Protein AF-A0A1Y4R564-F1 (afdb_monomer_lite)

Radius of gyration: 22.97 Å; chains: 1; bounding box: 74×63×59 Å

Sequence (322 aa):
MDTEDRRGRFEKLYRENRGRMLSAAASKGENELLEVEMNHTHALPPAPPAVEWPPAAVCAPAGSRRVRWLFSITPVLIFVLTFTVAATMYRQLYPAHYGVSLPGAVSASSQPVTAWAEAFCARDGQALLDLYDPEARDDFYRLEYVWSLPGETPVIGLPDGPWPEGGRCSAVTEGDRTVITYWAEKDEPHLWAWTQVVRWREENGTYYGRQESFSRNECVISAAQYEEIYGKTVSGTPMDYRTNQEGLWRELEILAGENEIFQRILTDPALSLEYLLNLFGGEGTVIEDPDGRVTVCYRFSDGSQISQAMFRTANGIWLPGG

Structure (mmCIF, N/CA/C/O backbone):
data_AF-A0A1Y4R564-F1
#
_entry.id   AF-A0A1Y4R564-F1
#
loop_
_atom_site.group_PDB
_atom_site.id
_atom_site.type_symbol
_atom_site.label_atom_id
_atom_site.label_alt_id
_atom_site.label_comp_id
_atom_site.label_asym_id
_atom_site.label_entity_id
_atom_site.label_seq_id
_atom_site.pdbx_PDB_ins_code
_atom_site.Cartn_x
_a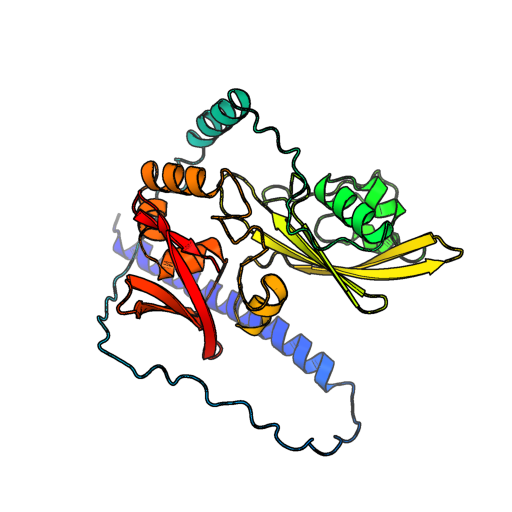tom_site.Cartn_y
_atom_site.Cartn_z
_atom_site.occupancy
_atom_site.B_iso_or_equiv
_atom_site.auth_seq_id
_atom_site.auth_comp_id
_atom_site.auth_asym_id
_atom_site.auth_atom_id
_atom_site.pdbx_PDB_model_num
ATOM 1 N N . MET A 1 1 ? 46.114 4.368 7.439 1.00 40.06 1 MET A N 1
ATOM 2 C CA . MET A 1 1 ? 45.588 3.351 8.371 1.00 40.06 1 MET A CA 1
ATOM 3 C C . MET A 1 1 ? 44.719 2.429 7.544 1.00 40.06 1 MET A C 1
ATOM 5 O O . MET A 1 1 ? 43.815 2.922 6.880 1.00 40.06 1 MET A O 1
ATOM 9 N N . ASP A 1 2 ? 45.137 1.173 7.463 1.00 34.09 2 ASP A N 1
ATOM 10 C CA . ASP A 1 2 ? 44.882 0.271 6.341 1.00 34.09 2 ASP A CA 1
ATOM 11 C C . ASP A 1 2 ? 43.401 -0.117 6.188 1.00 34.09 2 ASP A C 1
ATOM 13 O O . ASP A 1 2 ? 42.704 -0.423 7.157 1.00 34.09 2 ASP A O 1
ATOM 17 N N . THR A 1 3 ? 42.923 -0.058 4.949 1.00 33.84 3 THR A N 1
ATOM 18 C CA . THR A 1 3 ? 41.558 -0.354 4.496 1.00 33.84 3 THR A CA 1
ATOM 19 C C . THR A 1 3 ? 41.141 -1.806 4.738 1.00 33.84 3 THR A C 1
ATOM 21 O O . THR A 1 3 ? 39.946 -2.099 4.796 1.00 33.84 3 THR A O 1
ATOM 24 N N . GLU A 1 4 ? 42.101 -2.707 4.943 1.00 33.59 4 GLU A N 1
ATOM 25 C CA . GLU A 1 4 ? 41.850 -4.134 5.153 1.00 33.59 4 GLU A CA 1
ATOM 26 C C . GLU A 1 4 ? 41.323 -4.466 6.567 1.00 33.59 4 GLU A C 1
ATOM 28 O O . GLU A 1 4 ? 40.417 -5.287 6.714 1.00 33.59 4 GLU A O 1
ATOM 33 N N . ASP A 1 5 ? 41.773 -3.749 7.606 1.00 40.88 5 ASP A N 1
ATOM 34 C CA . ASP A 1 5 ? 41.392 -4.003 9.013 1.00 40.88 5 ASP A CA 1
ATOM 35 C C . ASP A 1 5 ? 39.975 -3.491 9.362 1.00 40.88 5 ASP A C 1
ATOM 37 O O . ASP A 1 5 ? 39.314 -3.966 10.290 1.00 40.88 5 ASP A O 1
ATOM 41 N N . ARG A 1 6 ? 39.444 -2.540 8.580 1.00 39.56 6 ARG A N 1
ATOM 42 C CA . ARG A 1 6 ? 38.073 -2.017 8.746 1.00 39.56 6 ARG A CA 1
ATOM 43 C C . ARG A 1 6 ? 37.011 -2.910 8.096 1.00 39.56 6 ARG A C 1
ATOM 45 O O . ARG A 1 6 ? 35.911 -3.023 8.637 1.00 39.56 6 ARG A O 1
ATOM 52 N N . ARG A 1 7 ? 37.357 -3.596 6.999 1.00 40.66 7 ARG A N 1
ATOM 53 C CA . ARG A 1 7 ? 36.486 -4.553 6.291 1.00 40.66 7 ARG A CA 1
ATOM 54 C C . ARG A 1 7 ? 36.137 -5.760 7.169 1.00 40.66 7 ARG A C 1
ATOM 56 O O . ARG A 1 7 ? 34.971 -6.130 7.276 1.00 40.66 7 ARG A O 1
ATOM 63 N N . GLY A 1 8 ? 37.128 -6.304 7.880 1.00 34.41 8 GLY A N 1
ATOM 64 C CA . GLY A 1 8 ? 36.942 -7.471 8.750 1.00 34.41 8 GLY A CA 1
ATOM 65 C C . GLY A 1 8 ? 36.053 -7.216 9.974 1.00 34.41 8 GLY A C 1
ATOM 66 O O . GLY A 1 8 ? 35.299 -8.099 10.386 1.00 34.41 8 GLY A O 1
ATOM 67 N N . ARG A 1 9 ? 36.078 -6.003 10.549 1.00 40.16 9 ARG A N 1
ATOM 68 C CA . ARG A 1 9 ? 35.268 -5.675 11.740 1.00 40.16 9 ARG A CA 1
ATOM 69 C C . ARG A 1 9 ? 33.783 -5.495 11.424 1.00 40.16 9 ARG A C 1
ATOM 71 O O . ARG A 1 9 ? 32.950 -5.874 12.243 1.00 40.16 9 ARG A O 1
ATOM 78 N N . PHE A 1 10 ? 33.447 -4.972 10.244 1.00 40.22 10 PHE A N 1
ATOM 79 C CA . PHE A 1 10 ? 32.055 -4.799 9.818 1.00 40.22 10 PHE A CA 1
ATOM 80 C C . PHE A 1 10 ? 31.411 -6.121 9.370 1.00 40.22 10 PHE A C 1
ATOM 82 O O . PHE A 1 10 ? 30.278 -6.400 9.748 1.00 40.22 10 PHE A O 1
ATOM 89 N N . GLU A 1 11 ? 32.141 -6.985 8.652 1.00 38.78 11 GLU A N 1
ATOM 90 C CA . GLU A 1 11 ? 31.656 -8.329 8.285 1.00 38.78 11 GLU A CA 1
ATOM 91 C C . GLU A 1 11 ? 31.335 -9.186 9.517 1.00 38.78 11 GLU A C 1
ATOM 93 O O . GLU A 1 11 ? 30.352 -9.933 9.519 1.00 38.78 11 GLU A O 1
ATOM 98 N N . LYS A 1 12 ? 32.131 -9.042 10.584 1.00 41.31 12 LYS A N 1
ATOM 99 C CA . LYS A 1 12 ? 31.877 -9.688 11.871 1.00 41.31 12 LYS A CA 1
ATOM 100 C C . LYS A 1 12 ? 30.586 -9.163 12.515 1.00 41.31 12 LYS A C 1
ATOM 102 O O . LYS A 1 12 ? 29.725 -9.966 12.856 1.00 41.31 12 LYS A O 1
ATOM 107 N N . LEU A 1 13 ? 30.396 -7.841 12.567 1.00 40.59 13 LEU A N 1
ATOM 108 C CA . LEU A 1 13 ? 29.210 -7.217 13.169 1.00 40.59 13 LEU A CA 1
ATOM 109 C C . LEU A 1 13 ? 27.914 -7.477 12.374 1.00 40.59 13 LEU A C 1
ATOM 111 O O . LEU A 1 13 ? 26.862 -7.700 12.965 1.00 40.59 13 LEU A O 1
ATOM 115 N N . TYR A 1 14 ? 27.971 -7.476 11.037 1.00 38.47 14 TYR A N 1
ATOM 116 C CA . TYR A 1 14 ? 26.814 -7.745 10.173 1.00 38.47 14 TYR A CA 1
ATOM 117 C C . TYR A 1 14 ? 26.427 -9.226 10.180 1.00 38.47 14 TYR A C 1
ATOM 119 O O . TYR A 1 14 ? 25.242 -9.532 10.179 1.00 38.47 14 TYR A O 1
ATOM 127 N N . ARG A 1 15 ? 27.379 -10.169 10.263 1.00 39.47 15 ARG A N 1
ATOM 128 C CA . ARG A 1 15 ? 27.043 -11.589 10.490 1.00 39.47 15 ARG A CA 1
ATOM 129 C C . ARG A 1 15 ? 26.476 -11.827 11.887 1.00 39.47 15 ARG A C 1
ATOM 131 O O . ARG A 1 15 ? 25.503 -12.565 12.010 1.00 39.47 15 ARG A O 1
ATOM 138 N N . GLU A 1 16 ? 27.036 -11.180 12.908 1.00 40.56 16 GLU A N 1
ATOM 139 C CA . GLU A 1 16 ? 26.526 -11.243 14.283 1.00 40.56 16 GLU A CA 1
ATOM 140 C C . GLU A 1 16 ? 25.109 -10.639 14.391 1.00 40.56 16 GLU A C 1
ATOM 142 O O . GLU A 1 16 ? 24.254 -11.213 15.062 1.00 40.56 16 GLU A O 1
ATOM 147 N N . ASN A 1 17 ? 24.803 -9.559 13.657 1.00 37.16 17 ASN A N 1
ATOM 148 C CA . ASN A 1 17 ? 23.470 -8.942 13.637 1.00 37.16 17 ASN A CA 1
ATOM 149 C C . ASN A 1 17 ? 22.476 -9.613 12.670 1.00 37.16 17 ASN A C 1
ATOM 151 O O . ASN A 1 17 ? 21.299 -9.702 12.998 1.00 37.16 17 ASN A O 1
ATOM 155 N N . ARG A 1 18 ? 22.921 -10.170 11.534 1.00 39.44 18 ARG A N 1
ATOM 156 C CA . ARG A 1 18 ? 22.106 -11.015 10.638 1.00 39.44 18 ARG A CA 1
ATOM 157 C C . ARG A 1 18 ? 21.695 -12.310 11.335 1.00 39.44 18 ARG A C 1
ATOM 159 O O . ARG A 1 18 ? 20.563 -12.741 11.177 1.00 39.44 18 ARG A O 1
ATOM 166 N N . GLY A 1 19 ? 22.579 -12.887 12.152 1.00 33.88 19 GLY A N 1
ATOM 167 C CA . GLY A 1 19 ? 22.243 -13.999 13.043 1.00 33.88 19 GLY A CA 1
ATOM 168 C C . GLY A 1 19 ? 21.190 -13.618 14.087 1.00 33.88 19 GLY A C 1
ATOM 169 O O . GLY A 1 19 ? 20.264 -14.386 14.304 1.00 33.88 19 GLY A O 1
ATOM 170 N N . ARG A 1 20 ? 21.271 -12.411 14.666 1.00 34.78 20 ARG A N 1
ATOM 171 C CA . ARG A 1 20 ? 20.269 -11.888 15.618 1.00 34.78 20 ARG A CA 1
ATOM 172 C C . ARG A 1 20 ? 18.927 -11.529 14.971 1.00 34.78 20 ARG A C 1
ATOM 174 O O . ARG A 1 20 ? 17.894 -11.725 15.594 1.00 34.78 20 ARG A O 1
ATOM 181 N N . MET A 1 21 ? 18.920 -11.034 13.734 1.00 33.91 21 MET A N 1
ATOM 182 C CA . MET A 1 21 ? 17.694 -10.716 12.986 1.00 33.91 21 MET A CA 1
ATOM 183 C C . MET A 1 21 ? 17.003 -11.974 12.456 1.00 33.91 21 MET A C 1
ATOM 185 O O . MET A 1 21 ? 15.786 -12.082 12.546 1.00 33.91 21 MET A O 1
ATOM 189 N N . LEU A 1 22 ? 17.774 -12.960 11.986 1.00 33.09 22 LEU A N 1
ATOM 190 C CA . LEU A 1 22 ? 17.250 -14.282 11.643 1.00 33.09 22 LEU A CA 1
ATOM 191 C C . LEU A 1 22 ? 16.779 -15.039 12.889 1.00 33.09 22 LEU A C 1
ATOM 193 O O . LEU A 1 22 ? 15.752 -15.698 12.813 1.00 33.09 22 LEU A O 1
ATOM 197 N N . SER A 1 23 ? 17.455 -14.910 14.041 1.00 31.66 23 SER A N 1
ATOM 198 C CA . SER A 1 23 ? 16.969 -15.513 15.289 1.00 31.66 23 SER A CA 1
ATOM 199 C C . SER A 1 23 ? 15.731 -14.807 15.833 1.00 31.66 23 SER A C 1
ATOM 201 O O . SER A 1 23 ? 14.908 -15.473 16.436 1.00 31.66 23 SER A O 1
ATOM 203 N N . ALA A 1 24 ? 15.576 -13.495 15.623 1.00 33.81 24 ALA A N 1
ATOM 204 C CA . ALA A 1 24 ? 14.379 -12.752 16.019 1.00 33.81 24 ALA A CA 1
ATOM 205 C C . ALA A 1 24 ? 13.176 -13.060 15.111 1.00 33.81 24 ALA A C 1
ATOM 207 O O . ALA A 1 24 ? 12.062 -13.190 15.605 1.00 33.81 24 ALA A O 1
ATOM 208 N N . ALA A 1 25 ? 13.393 -13.224 13.801 1.00 31.06 25 ALA A N 1
ATOM 209 C CA . ALA A 1 25 ? 12.358 -13.651 12.859 1.00 31.06 25 ALA A CA 1
ATOM 210 C C . ALA A 1 25 ? 11.974 -15.129 13.060 1.00 31.06 25 ALA A C 1
ATOM 212 O O . ALA A 1 25 ? 10.791 -15.457 13.073 1.00 31.06 25 ALA A O 1
ATOM 213 N N . ALA A 1 26 ? 12.957 -16.005 13.305 1.00 34.03 26 ALA A N 1
ATOM 214 C CA . ALA A 1 26 ? 12.718 -17.406 13.643 1.00 34.03 26 ALA A CA 1
ATOM 215 C C . ALA A 1 26 ? 12.062 -17.565 15.023 1.00 34.03 26 ALA A C 1
ATOM 217 O O . ALA A 1 26 ? 11.130 -18.343 15.137 1.00 34.03 26 ALA A O 1
ATOM 218 N N . SER A 1 27 ? 12.449 -16.789 16.046 1.00 33.62 27 SER A N 1
ATOM 219 C CA . SER A 1 27 ? 11.805 -16.862 17.369 1.00 33.62 27 SER A CA 1
ATOM 220 C C . SER A 1 27 ? 10.375 -16.331 17.361 1.00 33.62 27 SER A C 1
ATOM 222 O O . SER A 1 27 ? 9.568 -16.749 18.183 1.00 33.62 27 SER A O 1
ATOM 224 N N . LYS A 1 28 ? 10.052 -15.388 16.464 1.00 37.84 28 LYS A N 1
ATOM 225 C CA . LYS A 1 28 ? 8.684 -14.881 16.295 1.00 37.84 28 LYS A CA 1
ATOM 226 C C . LYS A 1 28 ? 7.809 -15.914 15.572 1.00 37.84 28 LYS A C 1
ATOM 228 O O . LYS A 1 28 ? 6.717 -16.192 16.045 1.00 37.84 28 LYS A O 1
ATOM 233 N N . GLY A 1 29 ? 8.344 -16.558 14.528 1.00 35.84 29 GLY A N 1
ATOM 234 C CA . GLY A 1 29 ? 7.669 -17.651 13.818 1.00 35.84 29 GLY A CA 1
ATOM 235 C C . GLY A 1 29 ? 7.549 -18.957 14.617 1.00 35.84 29 GLY A C 1
ATOM 236 O O . GLY A 1 29 ? 6.529 -19.627 14.525 1.00 35.84 29 GLY A O 1
ATOM 237 N N . GLU A 1 30 ? 8.541 -19.319 15.440 1.00 32.31 30 GLU A N 1
ATOM 238 C CA . GLU A 1 30 ? 8.485 -20.503 16.317 1.00 32.31 30 GLU A CA 1
ATOM 239 C C . GLU A 1 30 ? 7.555 -20.295 17.519 1.00 32.31 30 GLU A C 1
ATOM 241 O O . GLU A 1 30 ? 6.873 -21.239 17.905 1.00 32.31 30 GLU A O 1
ATOM 246 N N . ASN A 1 31 ? 7.461 -19.081 18.083 1.00 32.94 31 ASN A N 1
ATOM 247 C CA . ASN A 1 31 ? 6.491 -18.793 19.149 1.00 32.94 31 ASN A CA 1
ATOM 248 C C . ASN A 1 31 ? 5.047 -18.774 18.627 1.00 32.94 31 ASN A C 1
ATOM 250 O O . ASN A 1 31 ? 4.167 -19.292 19.307 1.00 32.94 31 ASN A O 1
ATOM 254 N N . GLU A 1 32 ? 4.802 -18.260 17.416 1.00 35.97 32 GLU A N 1
ATOM 255 C CA . GLU A 1 32 ? 3.476 -18.334 16.782 1.00 35.97 32 GLU A CA 1
ATOM 256 C C . GLU A 1 32 ? 3.102 -19.776 16.396 1.00 35.97 32 GLU A C 1
ATOM 258 O O . GLU A 1 32 ? 1.950 -20.174 16.558 1.00 35.97 32 GLU A O 1
ATOM 263 N N . LEU A 1 33 ? 4.063 -20.602 15.961 1.00 29.06 33 LEU A N 1
ATOM 264 C CA . LEU A 1 33 ? 3.819 -22.023 15.675 1.00 29.06 33 LEU A CA 1
ATOM 265 C C . LEU A 1 33 ? 3.600 -22.855 16.950 1.00 29.06 33 LEU A C 1
ATOM 267 O O . LEU A 1 33 ? 2.700 -23.693 16.967 1.00 29.06 33 LEU A O 1
ATOM 271 N N . LEU A 1 34 ? 4.352 -22.606 18.028 1.00 28.88 34 LEU A N 1
ATOM 272 C CA . LEU A 1 34 ? 4.197 -23.306 19.312 1.00 28.88 34 LEU A CA 1
ATOM 273 C C . LEU A 1 34 ? 2.911 -22.910 20.058 1.00 28.88 34 LEU A C 1
ATOM 275 O O . LEU A 1 34 ? 2.311 -23.764 20.711 1.00 28.88 34 LEU A O 1
ATOM 279 N N . GLU A 1 35 ? 2.448 -21.658 19.948 1.00 32.62 35 GLU A N 1
ATOM 280 C CA . GLU A 1 35 ? 1.157 -21.235 20.520 1.00 32.62 35 GLU A CA 1
ATOM 281 C C . GLU A 1 35 ? -0.041 -21.841 19.770 1.00 32.62 35 GLU A C 1
ATOM 283 O O . GLU A 1 35 ? -1.059 -22.160 20.394 1.00 32.62 35 GLU A O 1
ATOM 288 N N . VAL A 1 36 ? 0.088 -22.079 18.460 1.00 32.59 36 VAL A N 1
ATOM 289 C CA . VAL A 1 36 ? -0.939 -22.760 17.653 1.00 32.59 36 VAL A CA 1
ATOM 290 C C . VAL A 1 36 ? -0.939 -24.277 17.895 1.00 32.59 36 VAL A C 1
ATOM 292 O O . VAL A 1 36 ? -2.011 -24.885 17.957 1.00 32.59 36 VAL A O 1
ATOM 295 N N . GLU A 1 37 ? 0.224 -24.904 18.106 1.00 29.69 37 GLU A N 1
ATOM 296 C CA . GLU A 1 37 ? 0.319 -26.355 18.341 1.00 29.69 37 GLU A CA 1
ATOM 297 C C . GLU A 1 37 ? -0.165 -26.791 19.739 1.00 29.69 37 GLU A C 1
ATOM 299 O O . GLU A 1 37 ? -0.514 -27.956 19.937 1.00 29.69 37 GLU A O 1
ATOM 304 N N . MET A 1 38 ? -0.257 -25.874 20.711 1.00 28.95 38 MET A N 1
ATOM 305 C CA . MET A 1 38 ? -0.634 -26.214 22.090 1.00 28.95 38 MET A CA 1
ATOM 306 C C . MET A 1 38 ? -2.145 -26.258 22.382 1.00 28.95 38 MET A C 1
ATOM 308 O O . MET A 1 38 ? -2.508 -26.672 23.483 1.00 28.95 38 MET A O 1
ATOM 312 N N . ASN A 1 39 ? -3.035 -25.888 21.446 1.00 36.53 39 ASN A N 1
ATOM 313 C CA . ASN A 1 39 ? -4.459 -25.690 21.775 1.00 36.53 39 ASN A CA 1
ATOM 314 C C . ASN A 1 39 ? -5.516 -26.472 20.980 1.00 36.53 39 ASN A C 1
ATOM 316 O O . ASN A 1 39 ? -6.700 -26.325 21.286 1.00 36.53 39 ASN A O 1
ATOM 320 N N . HIS A 1 40 ? -5.170 -27.368 20.049 1.00 30.62 40 HIS A N 1
ATOM 321 C CA . HIS A 1 40 ? -6.199 -28.121 19.314 1.00 30.62 40 HIS A CA 1
ATOM 322 C C . HIS A 1 40 ? -5.891 -29.611 19.133 1.00 30.62 40 HIS A C 1
ATOM 324 O O . HIS A 1 40 ? -5.432 -30.061 18.089 1.00 30.62 40 HIS A O 1
ATOM 330 N N . THR A 1 41 ? -6.285 -30.418 20.121 1.00 31.70 41 THR A N 1
ATOM 331 C CA . THR A 1 41 ? -6.522 -31.857 19.932 1.00 31.70 41 THR A CA 1
ATOM 332 C C . THR A 1 41 ? -7.955 -32.073 19.438 1.00 31.70 41 THR A C 1
ATOM 334 O O . THR A 1 41 ? -8.833 -32.459 20.204 1.00 31.70 41 THR A O 1
ATOM 337 N N . HIS A 1 42 ? -8.221 -31.827 18.154 1.00 31.44 42 HIS A N 1
ATOM 338 C CA . HIS A 1 42 ? -9.447 -32.300 17.506 1.00 31.44 42 HIS A CA 1
ATOM 339 C C . HIS A 1 42 ? -9.148 -32.854 16.109 1.00 31.44 42 HIS A C 1
ATOM 341 O O . HIS A 1 42 ? -8.380 -32.288 15.340 1.00 31.44 42 HIS A O 1
ATOM 347 N N . ALA A 1 43 ? -9.725 -34.024 15.834 1.00 30.27 43 ALA A N 1
ATOM 348 C CA . ALA A 1 43 ? -9.476 -34.851 14.660 1.00 30.27 43 ALA A CA 1
ATOM 349 C C . ALA A 1 43 ? -9.698 -34.107 13.329 1.00 30.27 43 ALA A C 1
ATOM 351 O O . ALA A 1 43 ? -10.704 -33.422 13.151 1.00 30.27 43 ALA A O 1
ATOM 352 N N . LEU A 1 44 ? -8.772 -34.305 12.386 1.00 29.38 44 LEU A N 1
ATOM 353 C CA . LEU A 1 44 ? -8.834 -33.767 11.026 1.00 29.38 44 LEU A CA 1
ATOM 354 C C . LEU A 1 44 ? -10.027 -34.361 10.243 1.00 29.38 44 LEU A C 1
ATOM 356 O O . LEU A 1 44 ? -10.180 -35.588 10.223 1.00 29.38 44 LEU A O 1
ATOM 360 N N . PRO A 1 45 ? -10.852 -33.543 9.562 1.00 29.94 45 PRO A N 1
ATOM 361 C CA . PRO A 1 45 ? -11.852 -34.031 8.614 1.00 29.94 45 PRO A CA 1
ATOM 362 C C . PRO A 1 45 ? -11.203 -34.486 7.287 1.00 29.94 45 PRO A C 1
ATOM 364 O O . PRO A 1 45 ? -10.097 -34.052 6.957 1.00 29.94 45 PRO A O 1
ATOM 367 N N . PRO A 1 46 ? -11.864 -35.371 6.512 1.00 31.97 46 PRO A N 1
ATOM 368 C CA . PRO A 1 46 ? -11.300 -35.921 5.281 1.00 31.97 46 PRO A CA 1
ATOM 369 C C . PRO A 1 46 ? -11.169 -34.865 4.174 1.00 31.97 46 PRO A C 1
ATOM 371 O O . PRO A 1 46 ? -12.012 -33.980 4.031 1.00 31.97 46 PRO A O 1
ATOM 374 N N . ALA A 1 47 ? -10.107 -35.000 3.376 1.00 31.05 47 ALA A N 1
ATOM 375 C CA . ALA A 1 47 ? -9.751 -34.090 2.293 1.00 31.05 47 ALA A CA 1
ATOM 376 C C . ALA A 1 47 ? -10.859 -33.969 1.219 1.00 31.05 47 ALA A C 1
ATOM 378 O O . ALA A 1 47 ? -11.420 -34.991 0.810 1.00 31.05 47 ALA A O 1
ATOM 379 N N . PRO A 1 48 ? -11.158 -32.753 0.721 1.00 32.12 48 PRO A N 1
ATOM 380 C CA . PRO A 1 48 ? -12.067 -32.564 -0.406 1.00 32.12 48 PRO A CA 1
ATOM 381 C C . PRO A 1 48 ? -11.424 -33.012 -1.736 1.00 32.12 48 PRO A C 1
ATOM 383 O O . PRO A 1 48 ? -10.197 -32.996 -1.866 1.00 32.12 48 PRO A O 1
ATOM 386 N N . PRO A 1 49 ? -12.229 -33.422 -2.736 1.00 28.06 49 PRO A N 1
ATOM 387 C CA . PRO A 1 49 ? -11.716 -33.900 -4.016 1.00 28.06 49 PRO A CA 1
ATOM 388 C C . PRO A 1 49 ? -11.076 -32.770 -4.833 1.00 28.06 49 PRO A C 1
ATOM 390 O O . PRO A 1 49 ? -11.523 -31.623 -4.802 1.00 28.06 49 PRO A O 1
ATOM 393 N N . ALA A 1 50 ? -10.027 -33.127 -5.578 1.00 26.88 50 ALA A N 1
ATOM 394 C CA . ALA A 1 50 ? -9.250 -32.226 -6.418 1.00 26.88 50 ALA A CA 1
ATOM 395 C C . ALA A 1 50 ? -10.121 -31.540 -7.485 1.00 26.88 50 ALA A C 1
ATOM 397 O O . ALA A 1 50 ? -10.773 -32.202 -8.292 1.00 26.88 50 ALA A O 1
ATOM 398 N N . VAL A 1 51 ? -10.096 -30.207 -7.496 1.00 28.53 51 VAL A N 1
ATOM 399 C CA . VAL A 1 51 ? -10.630 -29.382 -8.583 1.00 28.53 51 VAL A CA 1
ATOM 400 C C . VAL A 1 51 ? -9.504 -29.179 -9.595 1.00 28.53 51 VAL A C 1
ATOM 402 O O . VAL A 1 51 ? -8.493 -28.550 -9.283 1.00 28.53 51 VAL A O 1
ATOM 405 N N . GLU A 1 52 ? -9.657 -29.745 -10.791 1.00 23.53 52 GLU A N 1
ATOM 406 C CA . GLU A 1 52 ? -8.757 -29.516 -11.924 1.00 23.53 52 GLU A CA 1
ATOM 407 C C . GLU A 1 52 ? -8.939 -28.087 -12.455 1.00 23.53 52 GLU A C 1
ATOM 409 O O . GLU A 1 52 ? -9.984 -27.732 -13.002 1.00 23.53 52 GLU A O 1
ATOM 414 N N . TRP A 1 53 ? -7.904 -27.263 -12.297 1.00 27.95 53 TRP A N 1
ATOM 415 C CA . TRP A 1 53 ? -7.765 -25.980 -12.983 1.00 27.95 53 TRP A CA 1
ATOM 416 C C . TRP A 1 53 ? -7.062 -26.191 -14.338 1.00 27.95 53 TRP A C 1
ATOM 418 O O . TRP A 1 53 ? -6.230 -27.097 -14.454 1.00 27.95 53 TRP A O 1
ATOM 428 N N . PRO A 1 54 ? -7.361 -25.382 -15.373 1.00 24.23 54 PRO A N 1
ATOM 429 C CA . PRO A 1 54 ? -6.705 -25.486 -16.678 1.00 24.23 54 PRO A CA 1
ATOM 430 C C . PRO A 1 54 ? -5.183 -25.271 -16.557 1.00 24.23 54 PRO A C 1
ATOM 432 O O . PRO A 1 54 ? -4.736 -24.550 -15.662 1.00 24.23 54 PRO A O 1
ATOM 435 N N . PRO A 1 55 ? -4.365 -25.890 -17.429 1.00 24.73 55 PRO A N 1
ATOM 436 C CA . PRO A 1 55 ? -2.926 -25.969 -17.222 1.00 24.73 55 PRO A CA 1
ATOM 437 C C . PRO A 1 55 ? -2.269 -24.587 -17.263 1.00 24.73 55 PRO A C 1
ATOM 439 O O . PRO A 1 55 ? -2.441 -23.821 -18.212 1.00 24.73 55 PRO A O 1
ATOM 442 N N . ALA A 1 56 ? -1.474 -24.314 -16.227 1.00 28.00 56 ALA A N 1
ATOM 443 C CA . ALA A 1 56 ? -0.544 -23.201 -16.160 1.00 28.00 56 ALA A CA 1
ATOM 444 C C . ALA A 1 56 ? 0.350 -23.180 -17.409 1.00 28.00 56 ALA A C 1
ATOM 446 O O . ALA A 1 56 ? 0.908 -24.208 -17.804 1.00 28.00 56 ALA A O 1
ATOM 447 N N . ALA A 1 57 ? 0.512 -22.005 -18.017 1.00 27.30 57 ALA A N 1
ATOM 448 C CA . ALA A 1 57 ? 1.521 -21.796 -19.043 1.00 27.30 57 ALA A CA 1
ATOM 449 C C . ALA A 1 57 ? 2.904 -22.045 -18.421 1.00 27.30 57 ALA A C 1
ATOM 451 O O . ALA A 1 57 ? 3.419 -21.247 -17.638 1.00 27.30 57 ALA A O 1
ATOM 452 N N . VAL A 1 58 ? 3.486 -23.200 -18.736 1.00 26.78 58 VAL A N 1
ATOM 453 C CA . VAL A 1 58 ? 4.831 -23.588 -18.317 1.00 26.78 58 VAL A CA 1
ATOM 454 C C . VAL A 1 58 ? 5.824 -22.636 -18.985 1.00 26.78 58 VAL A C 1
ATOM 456 O O . VAL A 1 58 ? 6.115 -22.760 -20.173 1.00 26.78 58 VAL A O 1
ATOM 459 N N . CYS A 1 59 ? 6.355 -21.681 -18.222 1.00 31.20 59 CYS A N 1
ATOM 460 C CA . CYS A 1 59 ? 7.507 -20.888 -18.637 1.00 31.20 59 CYS A CA 1
ATOM 461 C C . CYS A 1 59 ? 8.745 -21.798 -18.636 1.00 31.20 59 CYS A C 1
ATOM 463 O O . CYS A 1 59 ? 9.330 -22.082 -17.591 1.00 31.20 59 CYS A O 1
ATOM 465 N N . ALA A 1 60 ? 9.115 -22.307 -19.811 1.00 26.45 60 ALA A N 1
ATOM 466 C CA . ALA A 1 60 ? 10.365 -23.029 -20.010 1.00 26.45 60 ALA A CA 1
ATOM 467 C C . ALA A 1 60 ? 11.567 -22.058 -19.954 1.00 26.45 60 ALA A C 1
ATOM 469 O O . ALA A 1 60 ? 11.447 -20.908 -20.383 1.00 26.45 60 ALA A O 1
ATOM 470 N N . PRO A 1 61 ? 12.744 -22.491 -19.465 1.00 26.80 61 PRO A N 1
ATOM 471 C CA . PRO A 1 61 ? 13.903 -21.620 -19.335 1.00 26.80 61 PRO A CA 1
ATOM 472 C C . PRO A 1 61 ? 14.555 -21.400 -20.706 1.00 26.80 61 PRO A C 1
ATOM 474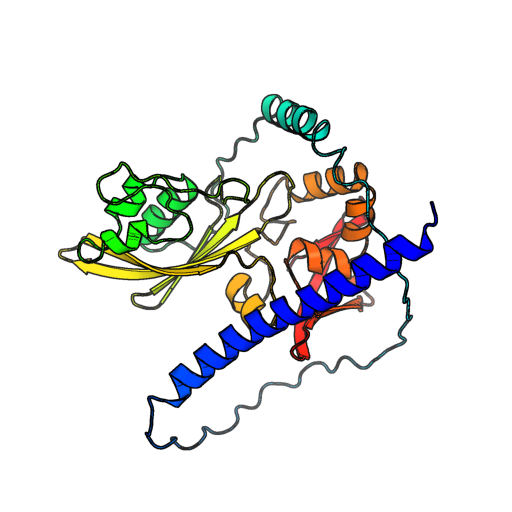 O O . PRO A 1 61 ? 15.142 -22.319 -21.276 1.00 26.80 61 PRO A O 1
ATOM 477 N N . ALA A 1 62 ? 14.505 -20.174 -21.225 1.00 26.70 62 ALA A N 1
ATOM 478 C CA . ALA A 1 62 ? 15.298 -19.761 -22.378 1.00 26.70 62 ALA A CA 1
ATOM 479 C C . ALA A 1 62 ? 16.412 -18.800 -21.927 1.00 26.70 62 ALA A C 1
ATOM 481 O O . ALA A 1 62 ? 16.152 -17.681 -21.506 1.00 26.70 62 ALA A O 1
ATOM 482 N N . GLY A 1 63 ? 17.665 -19.263 -22.010 1.00 26.56 63 GLY A N 1
ATOM 483 C CA . GLY A 1 63 ? 18.866 -18.423 -22.115 1.00 26.56 63 GLY A CA 1
ATOM 484 C C . GLY A 1 63 ? 19.122 -17.398 -21.003 1.00 26.56 63 GLY A C 1
ATOM 485 O O . GLY A 1 63 ? 19.037 -16.197 -21.232 1.00 26.56 63 GLY A O 1
ATOM 486 N N . SER A 1 64 ? 19.563 -17.847 -19.825 1.00 27.45 64 SER A N 1
ATOM 487 C CA . SER A 1 64 ? 20.046 -16.958 -18.760 1.00 27.45 64 SER A CA 1
ATOM 488 C C . SER A 1 64 ? 21.318 -16.199 -19.176 1.00 27.45 64 SER A C 1
ATOM 490 O O . SER A 1 64 ? 22.350 -16.828 -19.434 1.00 27.45 64 SER A O 1
ATOM 492 N N . ARG A 1 65 ? 21.314 -14.862 -19.127 1.00 28.59 65 ARG A N 1
ATOM 493 C CA . ARG A 1 65 ? 22.550 -14.090 -18.917 1.00 28.59 65 ARG A CA 1
ATOM 494 C C . ARG A 1 65 ? 22.757 -13.927 -17.415 1.00 28.59 65 ARG A C 1
ATOM 496 O O . ARG A 1 65 ? 22.030 -13.199 -16.757 1.00 28.59 65 ARG A O 1
ATOM 503 N N . ARG A 1 66 ? 23.752 -14.630 -16.869 1.00 26.30 66 ARG A N 1
ATOM 504 C CA . ARG A 1 66 ? 24.172 -14.480 -15.470 1.00 26.30 66 ARG A CA 1
ATOM 505 C C . ARG A 1 66 ? 25.018 -13.218 -15.337 1.00 26.30 66 ARG A C 1
ATOM 507 O O . ARG A 1 66 ? 26.096 -13.155 -15.924 1.00 26.30 66 ARG A O 1
ATOM 514 N N . VAL A 1 67 ? 24.579 -12.259 -14.532 1.00 25.55 67 VAL A N 1
ATOM 515 C CA . VAL A 1 67 ? 25.414 -11.138 -14.084 1.00 25.55 67 VAL A CA 1
ATOM 516 C C . VAL A 1 67 ? 25.434 -11.166 -12.563 1.00 25.55 67 VAL A C 1
ATOM 518 O O . VAL A 1 67 ? 24.395 -11.160 -11.918 1.00 25.55 67 VAL A O 1
ATOM 521 N N . ARG A 1 68 ? 26.632 -11.281 -11.989 1.00 25.23 68 ARG A N 1
ATOM 522 C CA . ARG A 1 68 ? 26.863 -11.407 -10.548 1.00 25.23 68 ARG A CA 1
ATOM 523 C C . ARG A 1 68 ? 27.950 -10.406 -10.183 1.00 25.23 68 ARG A C 1
ATOM 525 O O . ARG A 1 68 ? 29.102 -10.727 -10.441 1.00 25.23 68 ARG A O 1
ATOM 532 N N . TRP A 1 69 ? 27.625 -9.234 -9.625 1.00 26.72 69 TRP A N 1
ATOM 533 C CA . TRP A 1 69 ? 28.646 -8.309 -9.103 1.00 26.72 69 TRP A CA 1
ATOM 534 C C . TRP A 1 69 ? 28.192 -7.473 -7.895 1.00 26.72 69 TRP A C 1
ATOM 536 O O . TRP A 1 69 ? 27.018 -7.165 -7.726 1.00 26.72 69 TRP A O 1
ATOM 546 N N . LEU A 1 70 ? 29.197 -7.190 -7.054 1.00 27.41 70 LEU A N 1
ATOM 547 C CA . LEU A 1 70 ? 29.215 -6.563 -5.728 1.00 27.41 70 LEU A CA 1
ATOM 548 C C . LEU A 1 70 ? 28.931 -5.049 -5.763 1.00 27.41 70 LEU A C 1
ATOM 550 O O . LEU A 1 70 ? 29.480 -4.360 -6.619 1.00 27.41 70 LEU A O 1
ATOM 554 N N . PHE A 1 71 ? 28.221 -4.514 -4.760 1.00 29.45 71 PHE A N 1
ATOM 555 C CA . PHE A 1 71 ? 28.132 -3.067 -4.505 1.00 29.45 71 PHE A CA 1
ATOM 556 C C . PHE A 1 71 ? 28.557 -2.698 -3.075 1.00 29.45 71 PHE A C 1
ATOM 558 O O . PHE A 1 71 ? 28.253 -3.395 -2.108 1.00 29.45 71 PHE A O 1
ATOM 565 N N . SER A 1 72 ? 29.286 -1.583 -2.976 1.00 27.59 72 SER A N 1
ATOM 566 C CA . SER A 1 72 ? 29.719 -0.891 -1.759 1.00 27.59 72 SER A CA 1
ATOM 567 C C . SER A 1 72 ? 28.983 0.454 -1.681 1.00 27.59 72 SER A C 1
ATOM 569 O O . SER A 1 72 ? 28.791 1.103 -2.708 1.00 27.59 72 SER A O 1
ATOM 571 N N . ILE A 1 73 ? 28.554 0.850 -0.480 1.00 33.31 73 ILE A N 1
ATOM 572 C CA . ILE A 1 73 ? 27.712 2.023 -0.191 1.00 33.31 73 ILE A CA 1
ATOM 573 C C . ILE A 1 73 ? 28.550 3.060 0.561 1.00 33.31 73 ILE A C 1
ATOM 575 O O . ILE A 1 73 ? 29.232 2.688 1.515 1.00 33.31 73 ILE A O 1
ATOM 579 N N . THR A 1 74 ? 28.470 4.331 0.142 1.00 32.06 74 THR A N 1
ATOM 580 C CA . THR A 1 74 ? 28.341 5.592 0.929 1.00 32.06 74 THR A CA 1
ATOM 581 C C . THR A 1 74 ? 28.804 6.751 0.019 1.00 32.06 74 THR A C 1
ATOM 583 O O . THR A 1 74 ? 29.979 6.788 -0.340 1.00 32.06 74 THR A O 1
ATOM 586 N N . PRO A 1 75 ? 27.908 7.671 -0.399 1.00 38.38 75 PRO A N 1
ATOM 587 C CA . PRO A 1 75 ? 27.560 8.792 0.475 1.00 38.38 75 PRO A CA 1
ATOM 588 C C . PRO A 1 75 ? 26.062 9.129 0.433 1.00 38.38 75 PRO A C 1
ATOM 590 O O . PRO A 1 75 ? 25.632 9.990 -0.321 1.00 38.38 75 PRO A O 1
ATOM 593 N N . VAL A 1 76 ? 25.265 8.483 1.289 1.00 36.97 76 VAL A N 1
ATOM 594 C CA . VAL A 1 76 ? 23.834 8.818 1.469 1.00 36.97 76 VAL A CA 1
ATOM 595 C C . VAL A 1 76 ? 23.626 9.818 2.620 1.00 36.97 76 VAL A C 1
ATOM 597 O O . VAL A 1 76 ? 22.643 10.542 2.641 1.00 36.97 76 VAL A O 1
ATOM 600 N N . LEU A 1 77 ? 24.585 9.966 3.543 1.00 31.41 77 LEU A N 1
ATOM 601 C CA . LEU A 1 77 ? 24.375 10.759 4.765 1.00 31.41 77 LEU A CA 1
ATOM 602 C C . LEU A 1 77 ? 24.695 12.265 4.677 1.00 31.41 77 LEU A C 1
ATOM 604 O O . LEU A 1 77 ? 24.387 12.982 5.621 1.00 31.41 77 LEU A O 1
ATOM 608 N N . ILE A 1 78 ? 25.281 12.772 3.583 1.00 35.62 78 ILE A N 1
ATOM 609 C CA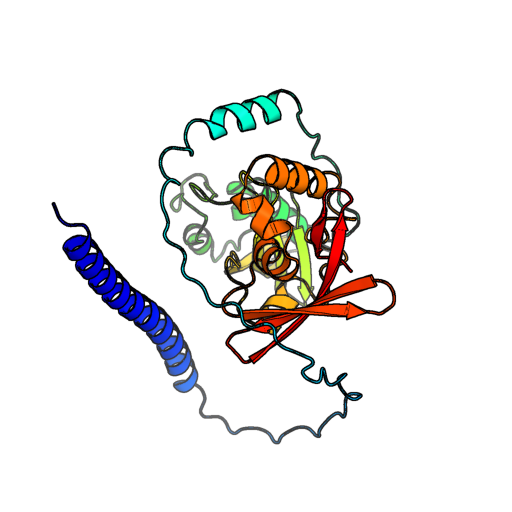 . ILE A 1 78 ? 25.564 14.221 3.430 1.00 35.62 78 ILE A CA 1
ATOM 610 C C . ILE A 1 78 ? 24.569 14.913 2.471 1.00 35.62 78 ILE A C 1
ATOM 612 O O . ILE A 1 78 ? 24.375 16.120 2.565 1.00 35.62 78 ILE A O 1
ATOM 616 N N . PHE A 1 79 ? 23.866 14.171 1.606 1.00 32.06 79 PHE A N 1
ATOM 617 C CA . PHE A 1 79 ? 22.979 14.749 0.579 1.00 32.06 79 PHE A CA 1
ATOM 618 C C . PHE A 1 79 ? 21.531 15.008 1.042 1.00 32.06 79 PHE A C 1
ATOM 620 O O . PHE A 1 79 ? 20.804 15.761 0.398 1.00 32.06 79 PHE A O 1
ATOM 627 N N . VAL A 1 80 ? 21.131 14.447 2.191 1.00 36.72 80 VAL A N 1
ATOM 628 C CA . VAL A 1 80 ? 19.780 14.576 2.776 1.00 36.72 80 VAL A CA 1
ATOM 629 C C . VAL A 1 80 ? 19.434 16.023 3.160 1.00 36.72 80 VAL A C 1
ATOM 631 O O . VAL A 1 80 ? 18.263 16.365 3.209 1.00 36.72 80 VAL A O 1
ATOM 634 N N . LEU A 1 81 ? 20.419 16.904 3.368 1.00 29.86 81 LEU A N 1
ATOM 635 C CA . LEU A 1 81 ? 20.189 18.278 3.844 1.00 29.86 81 LEU A CA 1
ATOM 636 C C . LEU A 1 81 ? 19.983 19.325 2.735 1.00 29.86 81 LEU A C 1
ATOM 638 O O . LEU A 1 81 ? 19.350 20.349 2.981 1.00 29.86 81 LEU A O 1
ATOM 642 N N . THR A 1 82 ? 20.492 19.105 1.519 1.00 32.72 82 THR A N 1
ATOM 643 C CA . THR A 1 82 ? 20.328 20.055 0.400 1.00 32.72 82 THR A CA 1
ATOM 644 C C . THR A 1 82 ? 19.062 19.794 -0.420 1.00 32.72 82 THR A C 1
ATOM 646 O O . THR A 1 82 ? 18.489 20.739 -0.960 1.00 32.72 82 THR A O 1
ATOM 649 N N . PHE A 1 83 ? 18.578 18.547 -0.469 1.00 35.81 83 PHE A N 1
ATOM 650 C CA . PHE A 1 83 ? 17.386 18.164 -1.238 1.00 35.81 83 PHE A CA 1
ATOM 651 C C . PHE A 1 83 ? 16.065 18.578 -0.569 1.00 35.81 83 PHE A C 1
ATOM 653 O O . PHE A 1 83 ? 15.117 18.950 -1.261 1.00 35.81 83 PHE A O 1
ATOM 660 N N . THR A 1 84 ? 16.018 18.623 0.771 1.00 39.66 84 THR A N 1
ATOM 661 C CA . THR A 1 84 ? 14.826 19.055 1.524 1.00 39.66 84 THR A CA 1
ATOM 662 C C . THR A 1 84 ? 14.394 20.466 1.132 1.00 39.66 84 THR A C 1
ATOM 664 O O . THR A 1 84 ? 13.205 20.744 1.037 1.00 39.66 84 THR A O 1
ATOM 667 N N . VAL A 1 85 ? 15.340 21.366 0.847 1.00 34.94 85 VAL A N 1
ATOM 668 C CA . VAL A 1 85 ? 15.028 22.765 0.521 1.00 34.94 85 VAL A CA 1
ATOM 669 C C . VAL A 1 85 ? 14.444 22.901 -0.891 1.00 34.94 85 VAL A C 1
ATOM 671 O O . VAL A 1 85 ? 13.472 23.629 -1.071 1.00 34.94 85 VAL A O 1
ATOM 674 N N . ALA A 1 86 ? 14.968 22.171 -1.881 1.00 34.59 86 ALA A N 1
ATOM 675 C CA . ALA A 1 86 ? 14.504 22.261 -3.269 1.00 34.59 86 ALA A CA 1
ATOM 676 C C . ALA A 1 86 ? 13.122 21.611 -3.477 1.00 34.59 86 ALA A C 1
ATOM 678 O O . ALA A 1 86 ? 12.248 22.228 -4.087 1.00 34.59 86 ALA A O 1
ATOM 679 N N . ALA A 1 87 ? 12.890 20.425 -2.901 1.00 35.06 87 ALA A N 1
ATOM 680 C CA . ALA A 1 87 ? 11.598 19.739 -2.971 1.00 35.06 87 ALA A CA 1
ATOM 681 C C . ALA A 1 87 ? 10.497 20.508 -2.214 1.00 35.06 87 ALA A C 1
ATOM 683 O O . ALA A 1 87 ? 9.389 20.676 -2.724 1.00 35.06 87 ALA A O 1
ATOM 684 N N . THR A 1 88 ? 10.822 21.082 -1.046 1.00 36.22 88 THR A N 1
ATOM 685 C CA . THR A 1 88 ? 9.886 21.936 -0.289 1.00 36.22 88 THR A CA 1
ATOM 686 C C . THR A 1 88 ? 9.557 23.229 -1.044 1.00 36.22 88 THR A C 1
ATOM 688 O O . THR A 1 88 ? 8.400 23.649 -1.066 1.00 36.22 88 THR A O 1
ATOM 691 N N . MET A 1 89 ? 10.538 23.853 -1.714 1.00 32.62 89 MET A N 1
ATOM 692 C CA . MET A 1 89 ? 10.296 25.046 -2.537 1.00 32.62 89 MET A CA 1
ATOM 693 C C . MET A 1 89 ? 9.448 24.746 -3.780 1.00 32.62 89 MET A C 1
ATOM 695 O O . MET A 1 89 ? 8.585 25.552 -4.124 1.00 32.62 89 MET A O 1
ATOM 699 N N . TYR A 1 90 ? 9.633 23.592 -4.428 1.00 37.50 90 TYR A N 1
ATOM 700 C CA . TYR A 1 90 ? 8.799 23.185 -5.564 1.00 37.50 90 TYR A CA 1
ATOM 701 C C . TYR A 1 90 ? 7.341 22.935 -5.136 1.00 37.50 90 TYR A C 1
ATOM 703 O O . TYR A 1 90 ? 6.421 23.442 -5.776 1.00 37.50 90 TYR A O 1
ATOM 711 N N . ARG A 1 91 ? 7.122 22.274 -3.988 1.00 39.47 91 ARG A N 1
ATOM 712 C CA . ARG A 1 91 ? 5.784 22.023 -3.409 1.00 39.47 91 ARG A CA 1
ATOM 713 C C . ARG A 1 91 ? 5.046 23.309 -3.004 1.00 39.47 91 ARG A C 1
ATOM 715 O O . ARG A 1 91 ? 3.826 23.370 -3.110 1.00 39.47 91 ARG A O 1
ATOM 722 N N . GLN A 1 92 ? 5.771 24.348 -2.572 1.00 40.53 92 GLN A N 1
ATOM 723 C CA . GLN A 1 92 ? 5.190 25.668 -2.279 1.00 40.53 92 GLN A CA 1
ATOM 724 C C . GLN A 1 92 ? 4.830 26.469 -3.540 1.00 40.53 92 GLN A C 1
ATOM 726 O O . GLN A 1 92 ? 3.888 27.259 -3.509 1.00 40.53 92 GLN A O 1
ATOM 731 N N . LEU A 1 93 ? 5.575 26.288 -4.635 1.00 32.47 93 LEU A N 1
ATOM 732 C CA . LEU A 1 93 ? 5.350 27.000 -5.899 1.00 32.47 93 LEU A CA 1
ATOM 733 C C . LEU A 1 93 ? 4.276 26.337 -6.777 1.00 32.47 93 LEU A C 1
ATOM 735 O O . LEU A 1 93 ? 3.641 27.028 -7.572 1.00 32.47 93 LEU A O 1
ATOM 739 N N . TYR A 1 94 ? 4.044 25.034 -6.603 1.00 32.62 94 TYR A N 1
ATOM 740 C CA . TYR A 1 94 ? 3.047 24.257 -7.339 1.00 32.62 94 TYR A CA 1
ATOM 741 C C . TYR A 1 94 ? 2.198 23.420 -6.370 1.00 32.62 94 TYR A C 1
ATOM 743 O O . TYR A 1 94 ? 2.408 22.211 -6.260 1.00 32.62 94 TYR A O 1
ATOM 751 N N . PRO A 1 95 ? 1.241 24.029 -5.643 1.00 30.17 95 PRO A N 1
ATOM 752 C CA . PRO A 1 95 ? 0.297 23.266 -4.842 1.00 30.17 95 PRO A CA 1
ATOM 753 C C . PRO A 1 95 ? -0.552 22.412 -5.787 1.00 30.17 95 PRO A C 1
ATOM 755 O O . PRO A 1 95 ? -1.458 22.907 -6.458 1.00 30.17 95 PRO A O 1
ATOM 758 N N . ALA A 1 96 ? -0.241 21.122 -5.872 1.00 33.09 96 ALA A N 1
ATOM 759 C CA . ALA A 1 96 ? -1.136 20.167 -6.492 1.00 33.09 96 ALA A CA 1
ATOM 760 C C . ALA A 1 96 ? -2.440 20.179 -5.684 1.00 33.09 96 ALA A C 1
ATOM 762 O O . ALA A 1 96 ? -2.472 19.879 -4.490 1.00 33.09 96 ALA A O 1
ATOM 763 N N . HIS A 1 97 ? -3.519 20.613 -6.332 1.00 28.00 97 HIS A N 1
ATOM 764 C CA . HIS A 1 97 ? -4.867 20.515 -5.801 1.00 28.00 97 HIS A CA 1
ATOM 765 C C . HIS A 1 97 ? -5.246 19.028 -5.734 1.00 28.00 97 HIS A C 1
ATOM 767 O O . HIS A 1 97 ? -5.883 18.503 -6.643 1.00 28.00 97 HIS A O 1
ATOM 773 N N . TYR A 1 98 ? -4.842 18.337 -4.667 1.00 32.59 98 TYR A N 1
ATOM 774 C CA . TYR A 1 98 ? -5.264 16.968 -4.368 1.00 32.59 98 TYR A CA 1
ATOM 775 C C . TYR A 1 98 ? -6.697 16.983 -3.830 1.00 32.59 98 TYR A C 1
ATOM 777 O O . TYR A 1 98 ? -6.961 16.810 -2.646 1.00 32.59 98 TYR A O 1
ATOM 785 N N . GLY A 1 99 ? -7.629 17.276 -4.729 1.00 28.50 99 GLY A N 1
ATOM 786 C CA . GLY A 1 99 ? -9.064 17.235 -4.499 1.00 28.50 99 GLY A CA 1
ATOM 787 C C . GLY A 1 99 ? -9.728 16.526 -5.665 1.00 28.50 99 GLY A C 1
ATOM 788 O O . GLY A 1 99 ? -10.491 17.142 -6.399 1.00 28.50 99 GLY A O 1
ATOM 789 N N . VAL A 1 100 ? -9.394 15.253 -5.883 1.00 29.45 100 VAL A N 1
ATOM 790 C CA . VAL A 1 100 ? -10.081 14.413 -6.868 1.00 29.45 100 VAL A CA 1
ATOM 791 C C . VAL A 1 100 ? -10.284 13.029 -6.265 1.00 29.45 100 VAL A C 1
ATOM 793 O O . VAL A 1 100 ? -9.332 12.313 -5.968 1.00 29.45 100 VAL A O 1
ATOM 796 N N . SER A 1 101 ? -11.554 12.673 -6.073 1.00 33.06 101 SER A N 1
ATOM 797 C CA . SER A 1 101 ? -11.992 11.312 -5.777 1.00 33.06 101 SER A CA 1
ATOM 798 C C . SER A 1 101 ? -11.566 10.411 -6.940 1.00 33.06 101 SER A C 1
ATOM 800 O O . SER A 1 101 ? -11.980 10.634 -8.080 1.00 33.06 101 SER A O 1
ATOM 802 N N . LEU A 1 102 ? -10.679 9.450 -6.674 1.00 36.12 102 LEU A N 1
ATOM 803 C CA . LEU A 1 102 ? -10.156 8.540 -7.690 1.00 36.12 102 LEU A CA 1
ATOM 804 C C . LEU A 1 102 ? -11.279 7.626 -8.216 1.00 36.12 102 LEU A C 1
ATOM 806 O O . LEU A 1 102 ? -11.931 6.946 -7.415 1.00 36.12 102 LEU A O 1
ATOM 810 N N . PRO A 1 103 ? -11.493 7.538 -9.542 1.00 32.69 103 PRO A N 1
ATOM 811 C CA . PRO A 1 103 ? -12.364 6.526 -10.118 1.00 32.69 103 PRO A CA 1
ATOM 812 C C . PRO A 1 103 ? -11.655 5.172 -10.004 1.00 32.69 103 PRO A C 1
ATOM 814 O O . PRO A 1 103 ? -10.714 4.889 -10.737 1.00 32.69 103 PRO A O 1
ATOM 817 N N . GLY A 1 104 ? -12.075 4.371 -9.027 1.00 32.75 104 GLY A N 1
ATOM 818 C CA . GLY A 1 104 ? -11.396 3.139 -8.610 1.00 32.75 104 GLY A CA 1
ATOM 819 C C . GLY A 1 104 ? -11.380 2.936 -7.094 1.00 32.75 104 GLY A C 1
ATOM 820 O O . GLY A 1 104 ? -11.149 1.819 -6.641 1.00 32.75 104 GLY A O 1
ATOM 821 N N . ALA A 1 105 ? -11.723 3.965 -6.305 1.00 39.75 105 ALA A N 1
ATOM 822 C CA . ALA A 1 105 ? -12.178 3.768 -4.934 1.00 39.75 105 ALA A CA 1
ATOM 823 C C . ALA A 1 105 ? -13.441 2.896 -4.982 1.00 39.75 105 ALA A C 1
ATOM 825 O O . ALA A 1 105 ? -14.545 3.385 -5.229 1.00 39.75 105 ALA A O 1
ATOM 826 N N . VAL A 1 106 ? -13.284 1.581 -4.821 1.00 37.19 106 VAL A N 1
ATOM 827 C CA . VAL A 1 106 ? -14.422 0.716 -4.527 1.00 37.19 106 VAL A CA 1
ATOM 828 C C . VAL A 1 106 ? -15.031 1.291 -3.263 1.00 37.19 106 VAL A C 1
ATOM 830 O O . VAL A 1 106 ? -14.371 1.384 -2.228 1.00 37.19 106 VAL A O 1
ATOM 833 N N . SER A 1 107 ? -16.260 1.774 -3.425 1.00 38.16 107 SER A N 1
ATOM 834 C CA . SER A 1 107 ? -17.084 2.388 -2.403 1.00 38.16 107 SER A CA 1
ATOM 835 C C . SER A 1 107 ? -16.878 1.673 -1.075 1.00 38.16 107 SER A C 1
ATOM 837 O O . SER A 1 107 ? -17.258 0.506 -0.950 1.00 38.16 107 SER A O 1
ATOM 839 N N . ALA A 1 108 ? -16.335 2.379 -0.085 1.00 44.78 108 ALA A N 1
ATOM 840 C CA . ALA A 1 108 ? -16.675 2.113 1.299 1.00 44.78 108 ALA A CA 1
ATOM 841 C C . ALA A 1 108 ? -18.209 2.177 1.362 1.00 44.78 108 ALA A C 1
ATOM 843 O O . ALA A 1 108 ? -18.817 3.244 1.376 1.00 44.78 108 ALA A O 1
ATOM 844 N N . SER A 1 109 ? -18.854 1.023 1.208 1.00 50.41 109 SER A N 1
ATOM 845 C CA . SER A 1 109 ? -20.297 0.929 0.977 1.00 50.41 109 SER A CA 1
ATOM 846 C C . SER A 1 109 ? -21.092 1.207 2.253 1.00 50.41 109 SER A C 1
ATOM 848 O O . SER A 1 109 ? -22.319 1.272 2.214 1.00 50.41 109 SER A O 1
ATOM 850 N N . SER A 1 110 ? -20.397 1.438 3.371 1.00 67.38 110 SER A N 1
ATOM 851 C CA . SER A 1 110 ? -20.956 1.879 4.636 1.00 67.38 110 SER A CA 1
ATOM 852 C C . SER A 1 110 ? -20.262 3.159 5.127 1.00 67.38 110 SER A C 1
ATOM 854 O O . SER A 1 110 ? -19.037 3.280 5.141 1.00 67.38 110 SER A O 1
ATOM 856 N N . GLN A 1 111 ? -21.076 4.119 5.575 1.00 82.19 111 GLN A N 1
ATOM 857 C CA . GLN A 1 111 ? -20.646 5.365 6.217 1.00 82.19 111 GLN A CA 1
ATOM 858 C C . GLN A 1 111 ? -19.557 5.197 7.308 1.00 82.19 111 GLN A C 1
ATOM 860 O O . GLN A 1 111 ? -18.649 6.028 7.326 1.00 82.19 111 GLN A O 1
ATOM 865 N N . PRO A 1 112 ? -19.574 4.168 8.191 1.00 89.19 112 PRO A N 1
ATOM 866 C CA . PRO A 1 112 ? -18.523 3.999 9.203 1.00 89.19 112 PRO A CA 1
ATOM 867 C C . PRO A 1 112 ? -17.138 3.684 8.629 1.00 89.19 112 PRO A C 1
ATOM 869 O O . PRO A 1 112 ? -16.144 4.183 9.154 1.00 89.19 112 PRO A O 1
ATOM 872 N N . VAL A 1 113 ? -17.051 2.911 7.540 1.00 91.69 113 VAL A N 1
ATOM 873 C CA . VAL A 1 113 ? -15.762 2.591 6.904 1.00 91.69 113 VAL A CA 1
ATOM 874 C C . VAL A 1 113 ? -15.138 3.851 6.312 1.00 91.69 113 VAL A C 1
ATOM 876 O O . VAL A 1 113 ? -13.951 4.099 6.514 1.00 91.69 113 VAL A O 1
ATOM 879 N N . THR A 1 114 ? -15.947 4.677 5.640 1.00 90.56 114 THR A N 1
ATOM 880 C CA . THR A 1 114 ? -15.501 5.972 5.111 1.00 90.56 114 THR A CA 1
ATOM 881 C C . THR A 1 114 ? -14.999 6.878 6.231 1.00 90.56 114 THR A C 1
ATOM 883 O O . THR A 1 114 ? -13.883 7.377 6.148 1.00 90.56 114 THR A O 1
ATOM 886 N N . ALA A 1 115 ? -15.779 7.033 7.306 1.00 92.94 115 ALA A N 1
ATOM 887 C CA . ALA A 1 115 ? -15.419 7.903 8.425 1.00 92.94 115 ALA A CA 1
ATOM 888 C C . ALA A 1 115 ? -14.110 7.468 9.105 1.00 92.94 115 ALA A C 1
ATOM 890 O O . ALA A 1 115 ? -13.274 8.304 9.444 1.00 92.94 115 ALA A O 1
ATOM 891 N N . TRP A 1 116 ? -13.903 6.159 9.263 1.00 95.44 116 TRP A N 1
ATOM 892 C CA . TRP A 1 116 ? -12.669 5.617 9.826 1.00 95.44 116 TRP A CA 1
ATOM 893 C C . TRP A 1 116 ? -11.461 5.881 8.931 1.00 95.44 116 TRP A C 1
ATOM 895 O O . TRP A 1 116 ? -10.439 6.376 9.407 1.00 95.44 116 TRP A O 1
ATOM 905 N N . ALA A 1 117 ? -11.575 5.580 7.634 1.00 93.94 117 ALA A N 1
ATOM 906 C CA . ALA A 1 117 ? -10.490 5.795 6.683 1.00 93.94 117 ALA A CA 1
ATOM 907 C C . ALA A 1 117 ? -10.127 7.285 6.563 1.00 93.94 117 ALA A C 1
ATOM 909 O O . ALA A 1 117 ? -8.944 7.625 6.529 1.00 93.94 117 ALA A O 1
ATOM 910 N N . GLU A 1 118 ? -11.124 8.175 6.554 1.00 92.88 118 GLU A N 1
ATOM 911 C CA . GLU A 1 118 ? -10.930 9.628 6.548 1.00 92.88 118 GLU A CA 1
ATOM 912 C C . GLU A 1 118 ? -10.232 10.114 7.822 1.00 92.88 118 GLU A C 1
ATOM 914 O O . GLU A 1 118 ? -9.232 10.827 7.725 1.00 92.88 118 GLU A O 1
ATOM 919 N N . ALA A 1 119 ? -10.694 9.684 9.003 1.00 94.06 119 ALA A N 1
ATOM 920 C CA . ALA A 1 119 ? -10.076 10.045 10.278 1.00 94.06 119 ALA A CA 1
ATOM 921 C C . ALA A 1 119 ? -8.616 9.573 10.357 1.00 94.06 119 ALA A C 1
ATOM 923 O O . ALA A 1 119 ? -7.732 10.338 10.750 1.00 94.06 119 ALA A O 1
ATOM 924 N N . PHE A 1 120 ? -8.337 8.343 9.910 1.00 94.94 120 PHE A N 1
ATOM 925 C CA . PHE A 1 120 ? -6.976 7.820 9.830 1.00 94.94 120 PHE A CA 1
ATOM 926 C C . PHE A 1 120 ? -6.111 8.653 8.872 1.00 94.94 120 PHE A C 1
ATOM 928 O O . PHE A 1 120 ? -5.075 9.180 9.275 1.00 94.94 120 PHE A O 1
ATOM 935 N N . CYS A 1 121 ? -6.547 8.857 7.625 1.00 92.44 121 CYS A N 1
ATOM 936 C CA . CYS A 1 121 ? -5.774 9.614 6.635 1.00 92.44 121 CYS A CA 1
ATOM 937 C C . CYS A 1 121 ? -5.514 11.064 7.078 1.00 92.44 121 CYS A C 1
ATOM 939 O O . CYS A 1 121 ? -4.410 11.571 6.879 1.00 92.44 121 CYS A O 1
ATOM 941 N N . ALA A 1 122 ? -6.487 11.710 7.729 1.00 91.62 122 ALA A N 1
ATOM 942 C CA . ALA A 1 122 ? -6.389 13.083 8.226 1.00 91.62 122 ALA A CA 1
ATOM 943 C C . ALA A 1 122 ? -5.552 13.236 9.509 1.00 91.62 122 ALA A C 1
ATOM 945 O O . ALA A 1 122 ? -5.343 14.360 9.967 1.00 91.62 122 ALA A O 1
ATOM 946 N N . ARG A 1 123 ? -5.078 12.128 10.096 1.00 93.44 123 ARG A N 1
ATOM 947 C CA . ARG A 1 123 ? -4.472 12.096 11.436 1.00 93.44 123 ARG A CA 1
ATOM 948 C C . ARG A 1 123 ? -5.402 12.641 12.529 1.00 93.44 123 ARG A C 1
ATOM 950 O O . ARG A 1 123 ? -4.936 13.162 13.544 1.00 93.44 123 ARG A O 1
ATOM 957 N N . ASP A 1 124 ? -6.712 12.508 12.343 1.00 94.75 124 ASP A N 1
ATOM 958 C CA . ASP A 1 124 ? -7.706 12.928 13.326 1.00 94.75 124 ASP A CA 1
ATOM 959 C C . ASP A 1 124 ? -7.899 11.823 14.368 1.00 94.75 124 ASP A C 1
ATOM 961 O O . ASP A 1 124 ? -8.772 10.957 14.273 1.00 94.75 124 ASP A O 1
ATOM 965 N N . GLY A 1 125 ? -7.025 11.840 15.375 1.00 96.06 125 GLY A N 1
ATOM 966 C CA . GLY A 1 125 ? -7.064 10.867 16.457 1.00 96.06 125 GLY A CA 1
ATOM 967 C C . GLY A 1 125 ? -8.363 10.914 17.260 1.00 96.06 125 GLY A C 1
ATOM 968 O O . GLY A 1 125 ? -8.777 9.881 17.779 1.00 96.06 125 GLY A O 1
ATOM 969 N N . GLN A 1 126 ? -9.005 12.083 17.374 1.00 96.94 126 GLN A N 1
ATOM 970 C CA . GLN A 1 126 ? -10.243 12.212 18.138 1.00 96.94 126 GLN A CA 1
ATOM 971 C C . GLN A 1 126 ? -11.404 11.576 17.379 1.00 96.94 126 GLN A C 1
ATOM 973 O O . GLN A 1 126 ? -12.108 10.750 17.953 1.00 96.94 126 GLN A O 1
ATOM 978 N N . ALA A 1 127 ? -11.555 11.880 16.088 1.00 96.06 127 ALA A N 1
ATOM 979 C CA . ALA A 1 127 ? -12.570 11.246 15.253 1.00 96.06 127 ALA A CA 1
ATOM 980 C C . ALA A 1 127 ? -12.377 9.721 15.185 1.00 96.06 127 ALA A C 1
ATOM 982 O O . ALA A 1 127 ? -13.348 8.967 15.246 1.00 96.06 127 ALA A O 1
ATOM 983 N N . LEU A 1 128 ? -11.125 9.251 15.123 1.00 96.19 128 LEU A N 1
ATOM 984 C CA . LEU A 1 128 ? -10.828 7.820 15.122 1.00 96.19 128 LEU A CA 1
ATOM 985 C C . LEU A 1 128 ? -11.143 7.158 16.476 1.00 96.19 128 LEU A C 1
ATOM 987 O O . LEU A 1 128 ? -11.677 6.051 16.497 1.00 96.19 128 LEU A O 1
ATOM 991 N N . LEU A 1 129 ? -10.861 7.829 17.601 1.00 97.25 129 LEU A N 1
ATOM 992 C CA . LEU A 1 129 ? -11.229 7.354 18.942 1.00 97.25 129 LEU A CA 1
ATOM 993 C C . LEU A 1 129 ? -12.752 7.339 19.154 1.00 97.25 129 LEU A C 1
ATOM 995 O O . LEU A 1 129 ? -13.265 6.441 19.821 1.00 97.25 129 LEU A O 1
ATOM 999 N N . ASP A 1 130 ? -13.481 8.306 18.594 1.00 95.94 130 ASP A N 1
ATOM 1000 C CA . ASP A 1 130 ? -14.945 8.379 18.680 1.00 95.94 130 ASP A CA 1
ATOM 1001 C C . ASP A 1 130 ? -15.628 7.229 17.923 1.00 95.94 130 ASP A C 1
ATOM 1003 O O . ASP A 1 130 ? -16.686 6.757 18.343 1.00 95.94 130 ASP A O 1
ATOM 1007 N N . LEU A 1 131 ? -14.999 6.747 16.847 1.00 96.38 131 LEU A N 1
ATOM 1008 C CA . LEU A 1 131 ? -15.407 5.550 16.107 1.00 96.38 131 LEU A CA 1
ATOM 1009 C C . LEU A 1 131 ? -14.931 4.245 16.758 1.00 96.38 131 LEU A C 1
ATOM 1011 O O . LEU A 1 131 ? -15.382 3.174 16.355 1.00 96.38 131 LEU A O 1
ATOM 1015 N N . TYR A 1 132 ? -14.011 4.299 17.722 1.00 97.25 132 TYR A N 1
ATOM 1016 C CA . TYR A 1 132 ? -13.453 3.107 18.351 1.00 97.25 132 TYR A CA 1
ATOM 1017 C C . TYR A 1 132 ? -14.433 2.483 19.350 1.00 97.25 132 TYR A C 1
ATOM 1019 O O . TYR A 1 132 ? -15.224 3.184 19.983 1.00 97.25 132 TYR A O 1
ATOM 1027 N N . ASP A 1 133 ? -14.359 1.162 19.525 1.00 95.81 133 ASP A N 1
ATOM 1028 C CA . ASP A 1 133 ? -15.196 0.435 20.483 1.00 95.81 133 ASP A CA 1
ATOM 1029 C C . ASP A 1 133 ? -15.101 1.043 21.902 1.00 95.81 133 ASP A C 1
ATOM 1031 O O . ASP A 1 133 ? -14.013 1.050 22.497 1.00 95.81 133 ASP A O 1
ATOM 1035 N N . PRO A 1 134 ? -16.220 1.544 22.475 1.00 94.12 134 PRO A N 1
ATOM 1036 C CA . PRO A 1 134 ? -16.223 2.181 23.788 1.00 94.12 134 PRO A CA 1
ATOM 1037 C C . PRO A 1 134 ? -15.799 1.234 24.918 1.00 94.12 134 PRO A C 1
ATOM 1039 O O . PRO A 1 134 ? -15.239 1.699 25.911 1.00 94.12 134 PRO A O 1
ATOM 1042 N N . GLU A 1 135 ? -16.018 -0.077 24.771 1.00 94.06 135 GLU A N 1
ATOM 1043 C CA . GLU A 1 135 ? -15.613 -1.093 25.753 1.00 94.06 135 GLU A CA 1
ATOM 1044 C C . GLU A 1 135 ? -14.113 -1.413 25.689 1.00 94.06 135 GLU A C 1
ATOM 1046 O O . GLU A 1 135 ? -13.571 -2.017 26.613 1.00 94.06 135 GLU A O 1
ATOM 1051 N N . ALA A 1 136 ? -13.429 -0.987 24.624 1.00 92.19 136 ALA A N 1
ATOM 1052 C CA . ALA A 1 136 ? -12.017 -1.257 24.382 1.00 92.19 136 ALA A CA 1
ATOM 1053 C C . ALA A 1 136 ? -11.194 0.025 24.167 1.00 92.19 136 ALA A C 1
ATOM 1055 O O . ALA A 1 136 ? -10.132 -0.024 23.555 1.00 92.19 136 ALA A O 1
ATOM 1056 N N . ARG A 1 137 ? -11.640 1.185 24.669 1.00 92.38 137 ARG A N 1
ATOM 1057 C CA . ARG A 1 137 ? -10.953 2.476 24.443 1.00 92.38 137 ARG A CA 1
ATOM 1058 C C . ARG A 1 137 ? -9.483 2.497 24.847 1.00 92.38 137 ARG A C 1
ATOM 1060 O O . ARG A 1 137 ? -8.684 3.130 24.167 1.00 92.38 137 ARG A O 1
ATOM 1067 N N . ASP A 1 138 ? -9.099 1.788 25.902 1.00 93.06 138 ASP A N 1
ATOM 1068 C CA . ASP A 1 138 ? -7.690 1.711 26.305 1.00 93.06 138 ASP A CA 1
ATOM 1069 C C . ASP A 1 138 ? -6.820 0.979 25.267 1.00 93.06 138 ASP A C 1
ATOM 1071 O O . ASP A 1 138 ? -5.600 1.138 25.258 1.00 93.06 138 ASP A O 1
ATOM 1075 N N . ASP A 1 139 ? -7.419 0.173 24.386 1.00 95.06 139 ASP A N 1
ATOM 1076 C CA . ASP A 1 139 ? -6.725 -0.538 23.309 1.00 95.06 139 ASP A CA 1
ATOM 1077 C C . ASP A 1 139 ? -6.346 0.401 22.167 1.00 95.06 139 ASP A C 1
ATOM 1079 O O . ASP A 1 139 ? -5.295 0.212 21.556 1.00 95.06 139 ASP A O 1
ATOM 1083 N N . PHE A 1 140 ? -7.138 1.454 21.938 1.00 96.81 140 PHE A N 1
ATOM 1084 C CA . PHE A 1 140 ? -6.815 2.508 20.979 1.00 96.81 140 PHE A CA 1
ATOM 1085 C C . PHE A 1 140 ? -5.449 3.134 21.287 1.00 96.81 140 PHE A C 1
ATOM 1087 O O . PHE A 1 140 ? -4.604 3.265 20.409 1.00 96.81 140 PHE A O 1
ATOM 1094 N N . TYR A 1 141 ? -5.175 3.437 22.556 1.00 95.75 141 TYR A N 1
ATOM 1095 C CA . TYR A 1 141 ? -3.905 4.040 22.977 1.00 95.75 141 TYR A CA 1
ATOM 1096 C C . TYR A 1 141 ? -2.703 3.084 22.914 1.00 95.75 141 TYR A C 1
ATOM 1098 O O . TYR A 1 141 ? -1.577 3.494 23.181 1.00 95.75 141 TYR A O 1
ATOM 1106 N N . ARG A 1 142 ? -2.921 1.808 22.570 1.00 95.19 142 ARG A N 1
ATOM 1107 C CA . ARG A 1 142 ? -1.856 0.814 22.355 1.00 95.19 142 ARG A CA 1
ATOM 1108 C C . ARG A 1 142 ? -1.580 0.542 20.876 1.00 95.19 142 ARG A C 1
ATOM 1110 O O . ARG A 1 142 ? -0.717 -0.279 20.572 1.00 95.19 142 ARG A O 1
ATOM 1117 N N . LEU A 1 143 ? -2.308 1.189 19.965 1.00 95.25 143 LEU A N 1
ATOM 1118 C CA . LEU A 1 143 ? -2.071 1.067 18.529 1.00 95.25 143 LEU A CA 1
ATOM 1119 C C . LEU A 1 143 ? -0.717 1.692 18.162 1.00 95.25 143 LEU A C 1
ATOM 1121 O O . LEU A 1 143 ? -0.344 2.733 18.693 1.00 95.25 143 LEU A O 1
ATOM 1125 N N . GLU A 1 144 ? -0.000 1.069 17.220 1.00 92.25 144 GLU A N 1
ATOM 1126 C CA . GLU A 1 144 ? 1.383 1.430 16.845 1.00 92.25 144 GLU A CA 1
ATOM 1127 C C . GLU A 1 144 ? 1.568 2.917 16.501 1.00 92.25 144 GLU A C 1
ATOM 1129 O O . GLU A 1 144 ? 2.620 3.493 16.765 1.00 92.25 144 GLU A O 1
ATOM 1134 N N . TYR A 1 145 ? 0.549 3.538 15.909 1.00 92.75 145 TYR A N 1
ATOM 1135 C CA . TYR A 1 145 ? 0.588 4.915 15.425 1.00 92.75 145 TYR A CA 1
ATOM 1136 C C . TYR A 1 145 ? -0.023 5.932 16.404 1.00 92.75 145 TYR A C 1
ATOM 1138 O O . TYR A 1 145 ? -0.175 7.093 16.032 1.00 92.75 145 TYR A O 1
ATOM 1146 N N . VAL A 1 146 ? -0.405 5.533 17.622 1.00 95.00 146 VAL A N 1
ATOM 1147 C CA . VAL A 1 146 ? -0.978 6.429 18.643 1.00 95.00 146 VAL A CA 1
ATOM 1148 C C . VAL A 1 146 ? 0.100 6.802 19.664 1.00 95.00 146 VAL A C 1
ATOM 1150 O O . VAL A 1 146 ? 0.740 5.936 20.250 1.00 95.00 146 VAL A O 1
ATOM 1153 N N . TRP A 1 147 ? 0.304 8.104 19.873 1.00 92.38 147 TRP A N 1
ATOM 1154 C CA . TRP A 1 147 ? 1.401 8.656 20.689 1.00 92.38 147 TRP A CA 1
ATOM 1155 C C . TRP A 1 147 ? 0.952 9.242 22.028 1.00 92.38 147 TRP A C 1
ATOM 1157 O O . TRP A 1 147 ? 1.771 9.466 22.917 1.00 92.38 147 TRP A O 1
ATOM 1167 N N . SER A 1 148 ? -0.337 9.527 22.155 1.00 93.19 148 SER A N 1
ATOM 1168 C CA . SER A 1 148 ? -0.969 10.025 23.377 1.00 93.19 148 SER A CA 1
ATOM 1169 C C . SER A 1 148 ? -1.247 8.899 24.372 1.00 93.19 148 SER A C 1
ATOM 1171 O O . SER A 1 148 ? -1.416 7.746 23.976 1.00 93.19 148 SER A O 1
ATOM 1173 N N . LEU A 1 149 ? -1.385 9.241 25.651 1.00 93.81 149 LEU A N 1
ATOM 1174 C CA . LEU A 1 149 ? -1.808 8.320 26.708 1.00 93.81 149 LEU A CA 1
ATOM 1175 C C . LEU A 1 149 ? -3.325 8.389 26.974 1.00 93.81 149 LEU A C 1
ATOM 1177 O O . LEU A 1 149 ? -3.969 9.384 26.627 1.00 93.81 149 LEU A O 1
ATOM 1181 N N . PRO A 1 150 ? -3.914 7.369 27.634 1.00 93.19 150 PRO A N 1
ATOM 1182 C CA . PRO A 1 150 ? -5.309 7.421 28.060 1.00 93.19 150 PRO A CA 1
ATOM 1183 C C . PRO A 1 150 ? -5.630 8.684 28.869 1.00 93.19 150 PRO A C 1
ATOM 1185 O O . PRO A 1 150 ? -4.945 9.008 29.840 1.00 93.19 150 PRO A O 1
ATOM 1188 N N . GLY A 1 151 ? -6.693 9.389 28.473 1.00 88.38 151 GLY A N 1
ATOM 1189 C CA . GLY A 1 151 ? -7.124 10.649 29.091 1.00 88.38 151 GLY A CA 1
ATOM 1190 C C . GLY A 1 151 ? -6.516 11.914 28.474 1.00 88.38 151 GLY A C 1
ATOM 1191 O O . GLY A 1 151 ? -6.939 13.015 28.826 1.00 88.38 151 GLY A O 1
ATOM 1192 N N . GLU A 1 152 ? -5.575 11.781 27.540 1.00 92.19 152 GLU A N 1
ATOM 1193 C CA . GLU A 1 152 ? -5.063 12.886 26.728 1.00 92.19 152 GLU A CA 1
ATOM 1194 C C . GLU A 1 152 ? -5.835 13.008 25.408 1.00 92.19 152 GLU A C 1
ATOM 1196 O O . GLU A 1 152 ? -6.471 12.054 24.943 1.00 92.19 152 GLU A O 1
ATOM 1201 N N . THR A 1 153 ? -5.744 14.183 24.776 1.00 93.06 153 THR A N 1
ATOM 1202 C CA . THR A 1 153 ? -6.204 14.368 23.396 1.00 93.06 153 THR A CA 1
ATOM 1203 C C . THR A 1 153 ? -5.451 13.398 22.481 1.00 93.06 153 THR A C 1
ATOM 1205 O O . THR A 1 153 ? -4.217 13.441 22.464 1.00 93.06 153 THR A O 1
ATOM 1208 N N . PRO A 1 154 ? -6.150 12.551 21.706 1.00 94.44 154 PRO A N 1
ATOM 1209 C CA . PRO A 1 154 ? -5.516 11.589 20.819 1.00 94.44 154 PRO A CA 1
ATOM 1210 C C . PRO A 1 154 ? -4.576 12.230 19.798 1.00 94.44 154 PRO A C 1
ATOM 1212 O O . PRO A 1 154 ? -4.991 13.072 19.001 1.00 94.44 154 PRO A O 1
ATOM 1215 N N . VAL A 1 155 ? -3.321 11.785 19.782 1.00 93.38 155 VAL A N 1
ATOM 1216 C CA . VAL A 1 155 ? -2.332 12.168 18.766 1.00 93.38 155 VAL A CA 1
ATOM 1217 C C . VAL A 1 155 ? -1.948 10.928 17.978 1.00 93.38 155 VAL A C 1
ATOM 1219 O O . VAL A 1 155 ? -1.443 9.966 18.560 1.00 93.38 155 VAL A O 1
ATOM 1222 N N . ILE A 1 156 ? -2.172 10.958 16.662 1.00 93.25 156 ILE A N 1
ATOM 1223 C CA . ILE A 1 156 ? -1.834 9.850 15.764 1.00 93.25 156 ILE A CA 1
ATOM 1224 C C . ILE A 1 156 ? -0.847 10.270 14.675 1.00 93.25 156 ILE A C 1
ATOM 1226 O O . ILE A 1 156 ? -0.903 11.384 14.155 1.00 93.25 156 ILE A O 1
ATOM 1230 N N . GLY A 1 157 ? 0.067 9.367 14.331 1.00 88.12 157 GLY A N 1
ATOM 1231 C CA . GLY A 1 157 ? 1.059 9.563 13.281 1.00 88.12 157 GLY A CA 1
ATOM 1232 C C . GLY A 1 157 ? 2.271 8.647 13.424 1.00 88.12 157 GLY A C 1
ATOM 1233 O O . GLY A 1 157 ? 2.413 7.905 14.395 1.00 88.12 157 GLY A O 1
ATOM 1234 N N . LEU A 1 158 ? 3.177 8.728 12.450 1.00 83.88 158 LEU A N 1
ATOM 1235 C CA . LEU A 1 158 ? 4.520 8.154 12.530 1.00 83.88 158 LEU A CA 1
ATOM 1236 C C . LEU A 1 158 ? 5.552 9.293 12.440 1.00 83.88 158 LEU A C 1
ATOM 1238 O O . LEU A 1 158 ? 5.362 10.183 11.611 1.00 83.88 158 LEU A O 1
ATOM 1242 N N . PRO A 1 159 ? 6.636 9.285 13.242 1.00 69.88 159 PRO A N 1
ATOM 1243 C CA . PRO A 1 159 ? 7.588 10.397 13.310 1.00 69.88 159 PRO A CA 1
ATOM 1244 C C . PRO A 1 159 ? 8.269 10.716 11.980 1.00 69.88 159 PRO A C 1
ATOM 1246 O O . PRO A 1 159 ? 8.424 11.885 11.655 1.00 69.88 159 PRO A O 1
ATOM 1249 N N . ASP A 1 160 ? 8.646 9.687 11.212 1.00 69.75 160 ASP A N 1
ATOM 1250 C CA . ASP A 1 160 ? 9.491 9.835 10.016 1.00 69.75 160 ASP A CA 1
ATOM 1251 C C . ASP A 1 160 ? 9.063 8.934 8.839 1.00 69.75 160 ASP A C 1
ATOM 1253 O O . ASP A 1 160 ? 9.839 8.707 7.905 1.00 69.75 160 ASP A O 1
ATOM 1257 N N . GLY A 1 161 ? 7.838 8.404 8.870 1.00 73.06 161 GLY A N 1
ATOM 1258 C CA . GLY A 1 161 ? 7.329 7.454 7.877 1.00 73.06 161 GLY A CA 1
ATOM 1259 C C . GLY A 1 161 ? 6.458 8.098 6.795 1.00 73.06 161 GLY A C 1
ATOM 1260 O O . GLY A 1 161 ? 5.999 9.228 6.972 1.00 73.06 161 GLY A O 1
ATOM 1261 N N . PRO A 1 162 ? 6.199 7.381 5.688 1.00 86.62 162 PRO A N 1
ATOM 1262 C CA . PRO A 1 162 ? 5.143 7.771 4.764 1.00 86.62 162 PRO A CA 1
ATOM 1263 C C . PRO A 1 162 ? 3.798 7.821 5.490 1.00 86.62 162 PRO A C 1
ATOM 1265 O O . PRO A 1 162 ? 3.634 7.233 6.557 1.00 86.62 162 PRO A O 1
ATOM 1268 N N . TRP A 1 163 ? 2.832 8.539 4.932 1.00 90.25 163 TRP A N 1
ATOM 1269 C CA . TRP A 1 163 ? 1.462 8.560 5.439 1.00 90.25 163 TRP A CA 1
ATOM 1270 C C . TRP A 1 163 ? 0.490 8.667 4.264 1.00 90.25 163 TRP A C 1
ATOM 1272 O O . TRP A 1 163 ? 0.832 9.297 3.261 1.00 90.25 163 TRP A O 1
ATOM 1282 N N . PRO A 1 164 ? -0.710 8.065 4.334 1.00 88.12 164 PRO A N 1
ATOM 1283 C CA . PRO A 1 164 ? -1.707 8.163 3.267 1.00 88.12 164 PRO A CA 1
ATOM 1284 C C . PRO A 1 164 ? -2.421 9.520 3.272 1.00 88.12 164 PRO A C 1
ATOM 1286 O O . PRO A 1 164 ? -3.647 9.616 3.349 1.00 88.12 164 PRO A O 1
ATOM 1289 N N . GLU A 1 165 ? -1.643 10.599 3.193 1.00 73.94 165 GLU A N 1
ATOM 1290 C CA . GLU A 1 165 ? -2.172 11.948 3.027 1.00 73.94 165 GLU A CA 1
ATOM 1291 C C . GLU A 1 165 ? -2.957 12.032 1.706 1.00 73.94 165 GLU A C 1
ATOM 1293 O O . GLU A 1 165 ? -2.568 11.468 0.678 1.00 73.94 165 GLU A O 1
ATOM 1298 N N . GLY A 1 166 ? -4.110 12.703 1.743 1.00 67.38 166 GLY A N 1
ATOM 1299 C CA . GLY A 1 166 ? -5.002 12.835 0.585 1.00 67.38 166 GLY A CA 1
ATOM 1300 C C . GLY A 1 166 ? -6.042 11.720 0.420 1.00 67.38 166 GLY A C 1
ATOM 1301 O O . GLY A 1 166 ? -6.763 11.725 -0.573 1.00 67.38 166 GLY A O 1
ATOM 1302 N N . GLY A 1 167 ? -6.159 10.783 1.371 1.00 72.88 167 GLY A N 1
ATOM 1303 C CA . GLY A 1 167 ? -7.301 9.855 1.430 1.00 72.88 167 GLY A CA 1
ATOM 1304 C C . GLY A 1 167 ? -7.279 8.736 0.386 1.00 72.88 167 GLY A C 1
ATOM 1305 O O . GLY A 1 167 ? -8.313 8.127 0.107 1.00 72.88 167 GLY A O 1
ATOM 1306 N N . ARG A 1 168 ? -6.113 8.452 -0.208 1.00 81.94 168 ARG A N 1
ATOM 1307 C CA . ARG A 1 168 ? -5.947 7.355 -1.167 1.00 81.94 168 ARG A CA 1
ATOM 1308 C C . ARG A 1 168 ? -6.080 6.024 -0.435 1.00 81.94 168 ARG A C 1
ATOM 1310 O O . ARG A 1 168 ? -5.122 5.534 0.160 1.00 81.94 168 ARG A O 1
ATOM 1317 N N . CYS A 1 169 ? -7.264 5.432 -0.503 1.00 86.50 169 CYS A N 1
ATOM 1318 C CA . CYS A 1 169 ? -7.532 4.124 0.071 1.00 86.50 169 CYS A CA 1
ATOM 1319 C C . CYS A 1 169 ? -8.589 3.348 -0.721 1.00 86.50 169 CYS A C 1
ATOM 1321 O O . CYS A 1 169 ? -9.337 3.905 -1.527 1.00 86.50 169 CYS A O 1
ATOM 1323 N N . SER A 1 170 ? -8.635 2.045 -0.479 1.00 86.12 170 SER A N 1
ATOM 1324 C CA . SER A 1 170 ? -9.694 1.136 -0.907 1.00 86.12 170 SER A CA 1
ATOM 1325 C C . SER A 1 170 ? -10.111 0.274 0.276 1.00 86.12 170 SER A C 1
ATOM 1327 O O . SER A 1 170 ? -9.287 -0.019 1.139 1.00 86.12 170 SER A O 1
ATOM 1329 N N . ALA A 1 171 ? -11.367 -0.162 0.311 1.00 88.75 171 ALA A N 1
ATOM 1330 C CA . ALA A 1 171 ? -11.860 -1.015 1.383 1.00 88.75 171 ALA A CA 1
ATOM 1331 C C . ALA A 1 171 ? -12.683 -2.181 0.834 1.00 88.75 171 ALA A C 1
ATOM 1333 O O . ALA A 1 171 ? -13.476 -2.014 -0.094 1.00 88.75 171 ALA A O 1
ATOM 1334 N N . VAL A 1 172 ? -12.509 -3.353 1.439 1.00 87.31 172 VAL A N 1
ATOM 1335 C CA . VAL A 1 172 ? -13.298 -4.558 1.168 1.00 87.31 172 VAL A CA 1
ATOM 1336 C C . VAL A 1 172 ? -13.898 -5.033 2.484 1.00 87.31 172 VAL A C 1
ATOM 1338 O O . VAL A 1 172 ? -13.174 -5.247 3.454 1.00 87.31 172 VAL A O 1
ATOM 1341 N N . THR A 1 173 ? -15.222 -5.181 2.522 1.00 88.12 173 THR A N 1
ATOM 1342 C CA . THR A 1 173 ? -15.960 -5.607 3.718 1.00 88.12 173 THR A CA 1
ATOM 1343 C C . THR A 1 173 ? -16.567 -6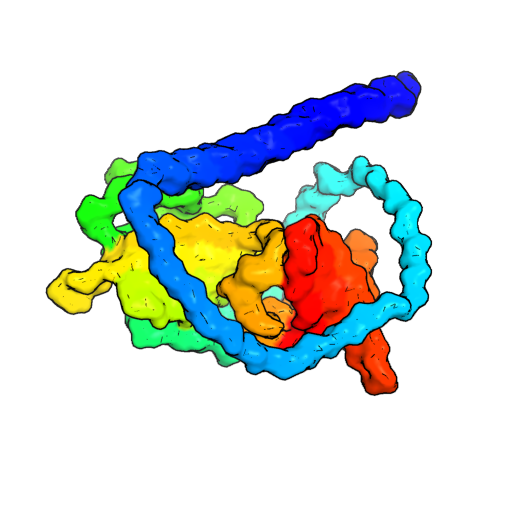.985 3.502 1.00 88.12 173 THR A C 1
ATOM 1345 O O . THR A 1 173 ? -17.320 -7.192 2.552 1.00 88.12 173 THR A O 1
ATOM 1348 N N . GLU A 1 174 ? -16.295 -7.897 4.430 1.00 88.50 174 GLU A N 1
ATOM 1349 C CA . GLU A 1 174 ? -16.865 -9.238 4.500 1.00 88.50 174 GLU A CA 1
ATOM 1350 C C . GLU A 1 174 ? -17.458 -9.465 5.896 1.00 88.50 174 GLU A C 1
ATOM 1352 O O . GLU A 1 174 ? -16.745 -9.587 6.893 1.00 88.50 174 GLU A O 1
ATOM 1357 N N . GLY A 1 175 ? -18.790 -9.507 5.986 1.00 89.56 175 GLY A N 1
ATOM 1358 C CA . GLY A 1 175 ? -19.480 -9.624 7.272 1.00 89.56 175 GLY A CA 1
ATOM 1359 C C . GLY A 1 175 ? -19.224 -8.413 8.173 1.00 89.56 175 GLY A C 1
ATOM 1360 O O . GLY A 1 175 ? -19.508 -7.282 7.785 1.00 89.56 175 GLY A O 1
ATOM 1361 N N . ASP A 1 176 ? -18.710 -8.662 9.378 1.00 91.88 176 ASP A N 1
ATOM 1362 C CA . ASP A 1 176 ? -18.348 -7.641 10.367 1.00 91.88 176 ASP A CA 1
ATOM 1363 C C . ASP A 1 176 ? -16.888 -7.176 10.243 1.00 91.88 176 ASP A C 1
ATOM 1365 O O . ASP A 1 176 ? -16.416 -6.419 11.085 1.00 91.88 176 ASP A O 1
ATOM 1369 N N . ARG A 1 177 ? -16.153 -7.610 9.215 1.00 94.38 177 ARG A N 1
ATOM 1370 C CA . ARG A 1 177 ? -14.737 -7.284 9.027 1.00 94.38 177 ARG A CA 1
ATOM 1371 C C . ARG A 1 177 ? -14.513 -6.478 7.761 1.00 94.38 177 ARG A C 1
ATOM 1373 O O . ARG A 1 177 ? -15.056 -6.793 6.707 1.00 94.38 177 ARG A O 1
ATOM 1380 N N . THR A 1 178 ? -13.657 -5.470 7.858 1.00 93.94 178 THR A N 1
ATOM 1381 C CA . THR A 1 178 ? -13.205 -4.665 6.726 1.00 93.94 178 THR A CA 1
ATOM 1382 C C . THR A 1 178 ? -11.688 -4.679 6.652 1.00 93.94 178 THR A C 1
ATOM 1384 O O . THR A 1 178 ? -11.018 -4.375 7.637 1.00 93.94 178 THR A O 1
ATOM 1387 N N . VAL A 1 179 ? -11.157 -4.975 5.468 1.00 92.75 179 VAL A N 1
ATOM 1388 C CA . VAL A 1 179 ? -9.760 -4.720 5.113 1.00 92.75 179 VAL A CA 1
ATOM 1389 C C . VAL A 1 179 ? -9.700 -3.371 4.408 1.00 92.75 179 VAL A C 1
ATOM 1391 O O . VAL A 1 179 ? -10.363 -3.177 3.389 1.00 92.75 179 VAL A O 1
ATOM 1394 N N . ILE A 1 180 ? -8.932 -2.434 4.957 1.00 93.25 180 ILE A N 1
ATOM 1395 C CA . ILE A 1 180 ? -8.684 -1.118 4.364 1.00 93.25 180 ILE A CA 1
ATOM 1396 C C . ILE A 1 180 ? -7.234 -1.082 3.891 1.00 93.25 180 ILE A C 1
ATOM 1398 O O . ILE A 1 180 ? -6.321 -1.260 4.697 1.00 93.25 180 ILE A O 1
ATOM 1402 N N . THR A 1 181 ? -7.027 -0.831 2.602 1.00 92.19 181 THR A N 1
ATOM 1403 C CA . THR A 1 181 ? -5.707 -0.623 2.003 1.00 92.19 181 THR A CA 1
ATOM 1404 C C . THR A 1 181 ? -5.501 0.865 1.774 1.00 92.19 181 THR A C 1
ATOM 1406 O O . THR A 1 181 ? -6.268 1.492 1.045 1.00 92.19 181 THR A O 1
ATOM 1409 N N . TYR A 1 182 ? -4.469 1.433 2.383 1.00 91.69 182 TYR A N 1
ATOM 1410 C CA . TYR A 1 182 ? -4.056 2.820 2.241 1.00 91.69 182 TYR A CA 1
ATOM 1411 C C . TYR A 1 182 ? -2.798 2.920 1.381 1.00 91.69 182 TYR A C 1
ATOM 1413 O O . TYR A 1 182 ? -1.911 2.072 1.459 1.00 91.69 182 TYR A O 1
ATOM 1421 N N . TRP A 1 183 ? -2.692 3.995 0.610 1.00 89.25 183 TRP A N 1
ATOM 1422 C CA . TRP A 1 183 ? -1.545 4.266 -0.253 1.00 89.25 183 TRP A CA 1
ATOM 1423 C C . TRP A 1 183 ? -0.770 5.443 0.326 1.00 89.25 183 TRP A C 1
ATOM 1425 O O . TRP A 1 183 ? -1.121 6.606 0.120 1.00 89.25 183 TRP A O 1
ATOM 1435 N N . ALA A 1 184 ? 0.233 5.113 1.133 1.00 89.81 184 ALA A N 1
ATOM 1436 C CA . ALA A 1 184 ? 1.062 6.067 1.844 1.00 89.81 184 ALA A CA 1
ATOM 1437 C C . ALA A 1 184 ? 2.192 6.582 0.949 1.00 89.81 184 ALA A C 1
ATOM 1439 O O . ALA A 1 184 ? 2.757 5.830 0.163 1.00 89.81 184 ALA A O 1
ATOM 1440 N N . GLU A 1 185 ? 2.535 7.857 1.088 1.00 86.31 185 GLU A N 1
ATOM 1441 C CA . GLU A 1 185 ? 3.620 8.521 0.358 1.00 86.31 185 GLU A CA 1
ATOM 1442 C C . GLU A 1 185 ? 4.423 9.372 1.348 1.00 86.31 185 GLU A C 1
ATOM 1444 O O . GLU A 1 185 ? 3.935 9.696 2.436 1.00 86.31 185 GLU A O 1
ATOM 1449 N N . LYS A 1 186 ? 5.659 9.734 0.994 1.00 80.19 186 LYS A N 1
ATOM 1450 C CA . LYS A 1 186 ? 6.470 10.669 1.779 1.00 80.19 186 LYS A CA 1
ATOM 1451 C C . LYS A 1 186 ? 7.073 11.769 0.901 1.00 80.19 186 LYS A C 1
ATOM 1453 O O . LYS A 1 186 ? 6.416 12.772 0.620 1.00 80.19 186 LYS A O 1
ATOM 1458 N N . ASP A 1 187 ? 8.328 11.564 0.506 1.00 75.62 187 ASP A N 1
ATOM 1459 C CA . ASP A 1 187 ? 9.197 12.554 -0.141 1.00 75.62 187 ASP A CA 1
ATOM 1460 C C . ASP A 1 187 ? 9.480 12.219 -1.614 1.00 75.62 187 ASP A C 1
ATOM 1462 O O . ASP A 1 187 ? 10.053 13.031 -2.335 1.00 75.62 187 ASP A O 1
ATOM 1466 N N . GLU A 1 188 ? 9.099 11.023 -2.055 1.00 81.94 188 GLU A N 1
ATOM 1467 C CA . GLU A 1 188 ? 9.267 10.534 -3.419 1.00 81.94 188 GLU A CA 1
ATOM 1468 C C . GLU A 1 188 ? 7.945 9.937 -3.920 1.00 81.94 188 GLU A C 1
ATOM 1470 O O . GLU A 1 188 ? 7.158 9.463 -3.097 1.00 81.94 188 GLU A O 1
ATOM 1475 N N . PRO A 1 189 ? 7.703 9.914 -5.244 1.00 82.81 189 PRO A N 1
ATOM 1476 C CA . PRO A 1 189 ? 6.450 9.442 -5.850 1.00 82.81 189 PRO A CA 1
ATOM 1477 C C . PRO A 1 189 ? 6.209 7.926 -5.711 1.00 82.81 189 PRO A C 1
ATOM 1479 O O . PRO A 1 189 ? 5.306 7.378 -6.345 1.00 82.81 189 PRO A O 1
ATOM 1482 N N . HIS A 1 190 ? 7.018 7.226 -4.912 1.00 86.94 190 HIS A N 1
ATOM 1483 C CA . HIS A 1 190 ? 6.804 5.830 -4.548 1.00 86.94 190 HIS A CA 1
ATOM 1484 C C . HIS A 1 190 ? 5.704 5.699 -3.492 1.00 86.94 190 HIS A C 1
ATOM 1486 O O . HIS A 1 190 ? 5.620 6.495 -2.556 1.00 86.94 190 HIS A O 1
ATOM 1492 N N . LEU A 1 191 ? 4.865 4.674 -3.649 1.00 88.50 191 LEU A N 1
ATOM 1493 C CA . LEU A 1 191 ? 3.735 4.416 -2.766 1.00 88.50 191 LEU A CA 1
ATOM 1494 C C . LEU A 1 191 ? 3.978 3.163 -1.923 1.00 88.50 191 LEU A C 1
ATOM 1496 O O . LEU A 1 191 ? 4.343 2.093 -2.415 1.00 88.50 191 LEU A O 1
ATOM 1500 N N . TRP A 1 192 ? 3.687 3.281 -0.633 1.00 89.75 192 TRP A N 1
ATOM 1501 C CA . TRP A 1 192 ? 3.649 2.163 0.299 1.00 89.75 192 TRP A CA 1
ATOM 1502 C C . TRP A 1 192 ? 2.209 1.727 0.523 1.00 89.75 192 TRP A C 1
ATOM 1504 O O . TRP A 1 192 ? 1.337 2.538 0.832 1.00 89.75 192 TRP A O 1
ATOM 1514 N N . ALA A 1 193 ? 1.965 0.429 0.386 1.00 90.31 193 ALA A N 1
ATOM 1515 C CA . ALA A 1 193 ? 0.647 -0.152 0.572 1.00 90.31 193 ALA A CA 1
ATOM 1516 C C . ALA A 1 193 ? 0.472 -0.552 2.036 1.00 90.31 193 ALA A C 1
ATOM 1518 O O . ALA A 1 193 ? 1.051 -1.534 2.490 1.00 90.31 193 ALA A O 1
ATOM 1519 N N . TRP A 1 194 ? -0.303 0.193 2.806 1.00 93.44 194 TRP A N 1
ATOM 1520 C CA . TRP A 1 194 ? -0.598 -0.168 4.190 1.00 93.44 194 TRP A CA 1
ATOM 1521 C C . TRP A 1 194 ? -1.944 -0.860 4.260 1.00 93.44 194 TRP A C 1
ATOM 1523 O O . TRP A 1 194 ? -2.878 -0.438 3.594 1.00 93.44 194 TRP A O 1
ATOM 1533 N N . THR A 1 195 ? -2.073 -1.891 5.081 1.00 93.81 195 THR A N 1
ATOM 1534 C CA . THR A 1 195 ? -3.337 -2.599 5.287 1.00 93.81 195 THR A CA 1
ATOM 1535 C C . THR A 1 195 ? -3.747 -2.538 6.750 1.00 93.81 195 THR A C 1
ATOM 1537 O O . THR A 1 195 ? -2.921 -2.646 7.656 1.00 93.81 195 THR A O 1
ATOM 1540 N N . GLN A 1 196 ? -5.040 -2.356 6.990 1.00 95.44 196 GLN A N 1
ATOM 1541 C CA . GLN A 1 196 ? -5.642 -2.391 8.314 1.00 95.44 196 GLN A CA 1
ATOM 1542 C C . GLN A 1 196 ? -6.857 -3.306 8.280 1.00 95.44 196 GLN A C 1
ATOM 1544 O O . GLN A 1 196 ? -7.693 -3.186 7.386 1.00 95.44 196 GLN A O 1
ATOM 1549 N N . VAL A 1 197 ? -6.976 -4.187 9.268 1.00 95.88 197 VAL A N 1
ATOM 1550 C CA . VAL A 1 197 ? -8.187 -4.985 9.467 1.00 95.88 197 VAL A CA 1
ATOM 1551 C C . VAL A 1 197 ? -8.966 -4.379 10.621 1.00 95.88 197 VAL A C 1
ATOM 1553 O O . VAL A 1 197 ? -8.457 -4.282 11.740 1.00 95.88 197 VAL A O 1
ATOM 1556 N N . VAL A 1 198 ? -10.197 -3.957 10.344 1.00 97.06 198 VAL A N 1
ATOM 1557 C CA . VAL A 1 198 ? -11.121 -3.380 11.322 1.00 97.06 198 VAL A CA 1
ATOM 1558 C C . VAL A 1 198 ? -12.317 -4.306 11.462 1.00 97.06 198 VAL A C 1
ATOM 1560 O O . VAL A 1 198 ? -12.959 -4.658 10.472 1.00 97.06 198 VAL A O 1
ATOM 1563 N N . ARG A 1 199 ? -12.628 -4.689 12.697 1.00 96.31 199 ARG A N 1
ATOM 1564 C CA . ARG A 1 199 ? -13.852 -5.406 13.036 1.00 96.31 199 ARG A CA 1
ATOM 1565 C C . ARG A 1 199 ? -14.892 -4.438 13.573 1.00 96.31 199 ARG A C 1
ATOM 1567 O O . ARG A 1 199 ? -14.586 -3.623 14.439 1.00 96.31 199 ARG A O 1
ATOM 1574 N N . TRP A 1 200 ? -16.114 -4.555 13.083 1.00 95.31 200 TRP A N 1
ATOM 1575 C CA . TRP A 1 200 ? -17.225 -3.675 13.394 1.00 95.31 200 TRP A CA 1
ATOM 1576 C C . TRP A 1 200 ? -18.208 -4.327 14.354 1.00 95.31 200 TRP A C 1
ATOM 1578 O O . TRP A 1 200 ? -18.526 -5.510 14.254 1.00 95.31 200 TRP A O 1
ATOM 1588 N N . ARG A 1 201 ? -18.748 -3.513 15.253 1.00 94.44 201 ARG A N 1
ATOM 1589 C CA . ARG A 1 201 ? -19.873 -3.846 16.117 1.00 94.44 201 ARG A CA 1
ATOM 1590 C C . ARG A 1 201 ? -20.941 -2.777 15.950 1.00 94.44 201 ARG A C 1
ATOM 1592 O O . ARG A 1 201 ? -20.636 -1.591 16.020 1.00 94.44 201 ARG A O 1
ATOM 1599 N N . GLU A 1 202 ? -22.180 -3.194 15.727 1.00 92.06 202 GLU A N 1
ATOM 1600 C CA . GLU A 1 202 ? -23.327 -2.289 15.725 1.00 92.06 202 GLU A CA 1
ATOM 1601 C C . GLU A 1 202 ? -24.001 -2.317 17.100 1.00 92.06 202 GLU A C 1
ATOM 1603 O O . GLU A 1 202 ? -24.344 -3.383 17.614 1.00 92.06 202 GLU A O 1
ATOM 1608 N N . GLU A 1 203 ? -24.233 -1.143 17.675 1.00 92.88 203 GLU A N 1
ATOM 1609 C CA . GLU A 1 203 ? -25.050 -0.966 18.866 1.00 92.88 203 GLU A CA 1
ATOM 1610 C C . GLU A 1 203 ? -26.023 0.198 18.648 1.00 92.88 203 GLU A C 1
ATOM 1612 O O . GLU A 1 203 ? -25.624 1.336 18.404 1.00 92.88 203 GLU A O 1
ATOM 1617 N N . ASN A 1 204 ? -27.328 -0.085 18.729 1.00 90.62 204 ASN A N 1
ATOM 1618 C CA . ASN A 1 204 ? -28.398 0.908 18.569 1.00 90.62 204 ASN A CA 1
ATOM 1619 C C . ASN A 1 204 ? -28.276 1.759 17.283 1.00 90.62 204 ASN A C 1
ATOM 1621 O O . ASN A 1 204 ? -28.520 2.966 17.311 1.00 90.62 204 ASN A O 1
ATOM 1625 N N . GLY A 1 205 ? -27.878 1.152 16.158 1.00 87.75 205 GLY A N 1
ATOM 1626 C CA . GLY A 1 205 ? -27.678 1.849 14.882 1.00 87.75 205 GLY A CA 1
ATOM 1627 C C . GLY A 1 205 ? -26.381 2.660 14.781 1.00 87.75 205 GLY A C 1
ATOM 1628 O O . GLY A 1 205 ? -26.162 3.321 13.766 1.00 87.75 205 GLY A O 1
ATOM 1629 N N . THR A 1 206 ? -25.521 2.618 15.802 1.00 91.50 206 THR A N 1
ATOM 1630 C CA . THR A 1 206 ? -24.181 3.217 15.786 1.00 91.50 206 THR A CA 1
ATOM 1631 C C . THR A 1 206 ? -23.143 2.122 15.591 1.00 91.50 206 THR A C 1
ATOM 1633 O O . THR A 1 206 ? -23.206 1.077 16.233 1.00 91.50 206 THR A O 1
ATOM 1636 N N . TYR A 1 207 ? -22.189 2.356 14.695 1.00 93.44 207 TYR A N 1
ATOM 1637 C CA . TYR A 1 207 ? -21.115 1.413 14.410 1.00 93.44 207 TYR A CA 1
ATOM 1638 C C . TYR A 1 207 ? -19.842 1.827 15.133 1.00 93.44 207 TYR A C 1
ATOM 1640 O O . TYR A 1 207 ? -19.422 2.979 15.032 1.00 93.44 207 TYR A O 1
ATOM 1648 N N . TYR A 1 208 ? -19.212 0.860 15.790 1.00 96.75 208 TYR A N 1
ATOM 1649 C CA . TYR A 1 208 ? -17.917 1.009 16.434 1.00 96.75 208 TYR A CA 1
ATOM 1650 C C . TYR A 1 208 ? -16.913 0.024 15.846 1.00 96.75 208 TYR A C 1
ATOM 1652 O O . TYR A 1 208 ? -17.242 -1.137 15.601 1.00 96.75 208 TYR A O 1
ATOM 1660 N N . GLY A 1 209 ? -15.695 0.493 15.602 1.00 96.75 209 GLY A N 1
ATOM 1661 C CA . GLY A 1 209 ? -14.604 -0.289 15.041 1.00 96.75 209 GLY A CA 1
ATOM 1662 C C . GLY A 1 209 ? -13.583 -0.703 16.097 1.00 96.75 209 GLY A C 1
ATOM 1663 O O . GLY A 1 209 ? -13.290 0.032 17.039 1.00 96.75 209 GLY A O 1
ATOM 1664 N N . ARG A 1 210 ? -12.977 -1.870 15.902 1.00 96.75 210 ARG A N 1
ATOM 1665 C CA . ARG A 1 210 ? -11.776 -2.310 16.610 1.00 96.75 210 ARG A CA 1
ATOM 1666 C C . ARG A 1 210 ? -10.739 -2.737 15.585 1.00 96.75 210 ARG A C 1
ATOM 1668 O O . ARG A 1 210 ? -11.002 -3.627 14.779 1.00 96.75 210 ARG A O 1
ATOM 1675 N N . GLN A 1 211 ? -9.560 -2.121 15.618 1.00 96.94 211 GLN A N 1
ATOM 1676 C CA . GLN A 1 211 ? -8.451 -2.581 14.786 1.00 96.94 211 GLN A CA 1
ATOM 1677 C C . GLN A 1 211 ? -7.963 -3.943 15.294 1.00 96.94 211 GLN A C 1
ATOM 1679 O O . GLN A 1 211 ? -7.545 -4.062 16.444 1.00 96.94 211 GLN A O 1
ATOM 1684 N N . GLU A 1 212 ? -7.974 -4.944 14.422 1.00 95.69 212 GLU A N 1
ATOM 1685 C CA . GLU A 1 212 ? -7.417 -6.270 14.690 1.00 95.69 212 GLU A CA 1
ATOM 1686 C C . GLU A 1 212 ? -5.960 -6.371 14.237 1.00 95.69 212 GLU A C 1
ATOM 1688 O O . GLU A 1 212 ? -5.139 -6.968 14.930 1.00 95.69 212 GLU A O 1
ATOM 1693 N N . SER A 1 213 ? -5.618 -5.756 13.103 1.00 95.44 213 SER A N 1
ATOM 1694 C CA . SER A 1 213 ? -4.246 -5.714 12.600 1.00 95.44 213 SER A CA 1
ATOM 1695 C C . SER A 1 213 ? -3.957 -4.434 11.820 1.00 95.44 213 SER A C 1
ATOM 1697 O O . SER A 1 213 ? -4.859 -3.769 11.305 1.00 95.44 213 SER A O 1
ATOM 1699 N N . PHE A 1 214 ? -2.673 -4.092 11.758 1.00 94.62 214 PHE A N 1
ATOM 1700 C CA . PHE A 1 214 ? -2.123 -3.025 10.935 1.00 94.62 214 PHE A CA 1
ATOM 1701 C C . PHE A 1 214 ? -0.777 -3.494 10.390 1.00 94.62 214 PHE A C 1
ATOM 1703 O O . PHE A 1 214 ? 0.059 -3.993 11.144 1.00 94.62 214 PHE A O 1
ATOM 1710 N N . SER A 1 215 ? -0.583 -3.362 9.084 1.00 93.38 215 SER A N 1
ATOM 1711 C CA . SER A 1 215 ? 0.658 -3.700 8.401 1.00 93.38 215 SER A CA 1
ATOM 1712 C C . SER A 1 215 ? 1.041 -2.572 7.463 1.00 93.38 215 SER A C 1
ATOM 1714 O O . SER A 1 215 ? 0.230 -2.091 6.677 1.00 93.38 215 SER A O 1
ATOM 1716 N N . ARG A 1 216 ? 2.312 -2.178 7.506 1.00 90.88 216 ARG A N 1
ATOM 1717 C CA . ARG A 1 216 ? 2.881 -1.195 6.576 1.00 90.88 216 ARG A CA 1
ATOM 1718 C C . ARG A 1 216 ? 3.327 -1.808 5.244 1.00 90.88 216 ARG A C 1
ATOM 1720 O O . ARG A 1 216 ? 3.733 -1.070 4.356 1.00 90.88 216 ARG A O 1
ATOM 1727 N N . ASN A 1 217 ? 3.302 -3.143 5.150 1.00 91.06 217 ASN A N 1
ATOM 1728 C CA . ASN A 1 217 ? 3.765 -3.961 4.020 1.00 91.06 217 ASN A CA 1
ATOM 1729 C C . ASN A 1 217 ? 5.030 -3.420 3.332 1.00 91.06 217 ASN A C 1
ATOM 1731 O O . ASN A 1 217 ? 5.120 -3.356 2.111 1.00 91.06 217 ASN A O 1
ATOM 1735 N N . GLU A 1 218 ? 6.032 -3.052 4.136 1.00 86.69 218 GLU A N 1
ATOM 1736 C CA . GLU A 1 218 ? 7.314 -2.520 3.644 1.00 86.69 218 GLU A CA 1
ATOM 1737 C C . GLU A 1 218 ? 8.109 -3.564 2.849 1.00 86.69 218 GLU A C 1
ATOM 1739 O O . GLU A 1 218 ? 9.029 -3.221 2.114 1.00 86.69 218 GLU A O 1
ATOM 1744 N N . CYS A 1 219 ? 7.778 -4.844 3.029 1.00 89.94 219 CYS A N 1
ATOM 1745 C CA . CYS A 1 219 ? 8.327 -5.968 2.288 1.00 89.94 219 CYS A CA 1
ATOM 1746 C C . CYS A 1 219 ? 7.194 -6.948 1.970 1.00 89.94 219 CYS A C 1
ATOM 1748 O O . CYS A 1 219 ? 6.649 -7.584 2.876 1.00 89.94 219 CYS A O 1
ATOM 1750 N N . VAL A 1 220 ? 6.871 -7.091 0.690 1.00 92.50 220 VAL A N 1
ATOM 1751 C CA . VAL A 1 220 ? 5.982 -8.131 0.174 1.00 92.50 220 VAL A CA 1
ATOM 1752 C C . VAL A 1 220 ? 6.837 -9.347 -0.154 1.00 92.50 220 VAL A C 1
ATOM 1754 O O . VAL A 1 220 ? 7.718 -9.277 -1.011 1.00 92.50 220 VAL A O 1
ATOM 1757 N N . ILE A 1 221 ? 6.625 -10.448 0.566 1.00 94.38 221 ILE A N 1
ATOM 1758 C CA . ILE A 1 221 ? 7.535 -11.609 0.562 1.00 94.38 221 ILE A CA 1
ATOM 1759 C C . ILE A 1 221 ? 6.926 -12.886 -0.027 1.00 94.38 221 ILE A C 1
ATOM 1761 O O . ILE A 1 221 ? 7.622 -13.897 -0.115 1.00 94.38 221 ILE A O 1
ATOM 1765 N N . SER A 1 222 ? 5.653 -12.858 -0.425 1.00 95.00 222 SER A N 1
ATOM 1766 C CA . SER A 1 222 ? 4.966 -13.989 -1.052 1.00 95.00 222 SER A CA 1
ATOM 1767 C C . SER A 1 222 ? 3.902 -13.527 -2.046 1.00 95.00 222 SER A C 1
ATOM 1769 O O . SER A 1 222 ? 3.378 -12.414 -1.959 1.00 95.00 222 SER A O 1
ATOM 1771 N N . ALA A 1 223 ? 3.528 -14.414 -2.971 1.00 94.75 223 ALA A N 1
ATOM 1772 C CA . ALA A 1 223 ? 2.442 -14.159 -3.916 1.00 94.75 223 ALA A CA 1
ATOM 1773 C C . ALA A 1 223 ? 1.076 -14.011 -3.220 1.00 94.75 223 ALA A C 1
ATOM 1775 O O . ALA A 1 223 ? 0.237 -13.248 -3.685 1.00 94.75 223 ALA A O 1
ATOM 1776 N N . ALA A 1 224 ? 0.864 -14.701 -2.094 1.00 92.75 224 ALA A N 1
ATOM 1777 C CA . ALA A 1 224 ? -0.370 -14.583 -1.318 1.00 92.75 224 ALA A CA 1
ATOM 1778 C C . ALA A 1 224 ? -0.514 -13.184 -0.700 1.00 92.75 224 ALA A C 1
ATOM 1780 O O . ALA A 1 224 ? -1.564 -12.564 -0.829 1.00 92.75 224 ALA A O 1
ATOM 1781 N N . GLN A 1 225 ? 0.563 -12.657 -0.103 1.00 91.06 225 GLN A N 1
ATOM 1782 C CA . GLN A 1 225 ? 0.578 -11.295 0.436 1.00 91.06 225 GLN A CA 1
ATOM 1783 C C . GLN A 1 225 ? 0.413 -10.254 -0.680 1.00 91.06 225 GLN A C 1
ATOM 1785 O O . GLN A 1 225 ? -0.285 -9.260 -0.507 1.00 91.06 225 GLN A O 1
ATOM 1790 N N . TYR A 1 226 ? 1.028 -10.488 -1.842 1.00 92.44 226 TYR A N 1
ATOM 1791 C CA . TYR A 1 226 ? 0.818 -9.646 -3.015 1.00 92.44 226 TYR A CA 1
ATOM 1792 C C . TYR A 1 226 ? -0.665 -9.592 -3.420 1.00 92.44 226 TYR A C 1
ATOM 1794 O O . TYR A 1 226 ? -1.203 -8.501 -3.594 1.00 92.44 226 TYR A O 1
ATOM 1802 N N . GLU A 1 227 ? -1.332 -10.745 -3.545 1.00 90.31 227 GLU A N 1
ATOM 1803 C CA . GLU A 1 227 ? -2.746 -10.803 -3.942 1.00 90.31 227 GLU A CA 1
ATOM 1804 C C . GLU A 1 227 ? -3.668 -10.175 -2.888 1.00 90.31 227 GLU A C 1
ATOM 1806 O O . GLU A 1 227 ? -4.643 -9.524 -3.249 1.00 90.31 227 GLU A O 1
ATOM 1811 N N . GLU A 1 228 ? -3.344 -10.292 -1.599 1.00 86.06 228 GLU A N 1
ATOM 1812 C CA . GLU A 1 228 ? -4.092 -9.632 -0.521 1.00 86.06 228 GLU A CA 1
ATOM 1813 C C . GLU A 1 228 ? -4.037 -8.098 -0.620 1.00 86.06 228 GLU A C 1
ATOM 1815 O O . GLU A 1 228 ? -5.036 -7.420 -0.387 1.00 86.06 228 GLU A O 1
ATOM 1820 N N . ILE A 1 229 ? -2.881 -7.542 -0.990 1.00 87.44 229 ILE A N 1
ATOM 1821 C CA . ILE A 1 229 ? -2.658 -6.091 -1.027 1.00 87.44 229 ILE A CA 1
ATOM 1822 C C . ILE A 1 229 ? -3.136 -5.479 -2.347 1.00 87.44 229 ILE A C 1
ATOM 1824 O O . ILE A 1 229 ? -3.804 -4.442 -2.353 1.00 87.44 229 ILE A O 1
ATOM 1828 N N . TYR A 1 230 ? -2.745 -6.088 -3.465 1.00 86.31 230 TYR A N 1
ATOM 1829 C CA . TYR A 1 230 ? -2.917 -5.529 -4.807 1.00 86.31 230 TYR A CA 1
ATOM 1830 C C . TYR A 1 230 ? -4.022 -6.227 -5.603 1.00 86.31 230 TYR A C 1
ATOM 1832 O O . TYR A 1 230 ? -4.446 -5.712 -6.633 1.00 86.31 230 TYR A O 1
ATOM 1840 N N . GLY A 1 231 ? -4.493 -7.394 -5.162 1.00 83.62 231 GLY A N 1
ATOM 1841 C CA . GLY A 1 231 ? -5.304 -8.285 -5.983 1.00 83.62 231 GLY A CA 1
ATOM 1842 C C . GLY A 1 231 ? -4.468 -9.022 -7.032 1.00 83.62 231 GLY A C 1
ATOM 1843 O O . GLY A 1 231 ? -3.244 -9.111 -6.969 1.00 83.62 231 GLY A O 1
ATOM 1844 N N . LYS A 1 232 ? -5.142 -9.561 -8.051 1.00 77.38 232 LYS A N 1
ATOM 1845 C CA . LYS A 1 232 ? -4.485 -10.312 -9.140 1.00 77.38 232 LYS A CA 1
ATOM 1846 C C . LYS A 1 232 ? -3.686 -9.435 -10.107 1.00 77.38 232 LYS A C 1
ATOM 1848 O O . LYS A 1 232 ? -2.921 -9.958 -10.911 1.00 77.38 232 LYS A O 1
ATOM 1853 N N . THR A 1 233 ? -3.924 -8.129 -10.087 1.00 77.38 233 THR A N 1
ATOM 1854 C CA . THR A 1 233 ? -3.263 -7.125 -10.923 1.00 77.38 233 THR A CA 1
ATOM 1855 C C . THR A 1 233 ? -3.320 -5.787 -10.208 1.00 77.38 233 THR A C 1
ATOM 1857 O O . THR A 1 233 ? -4.302 -5.501 -9.532 1.00 77.38 233 THR A O 1
ATOM 1860 N N . VAL A 1 234 ? -2.321 -4.932 -10.425 1.00 85.00 234 VAL A N 1
ATOM 1861 C CA . VAL A 1 234 ? -2.332 -3.552 -9.915 1.00 85.00 234 VAL A CA 1
ATOM 1862 C C . VAL A 1 234 ? -3.392 -2.663 -10.577 1.00 85.00 234 VAL A C 1
ATOM 1864 O O . VAL A 1 234 ? -3.618 -1.544 -10.114 1.00 85.00 234 VAL A O 1
ATOM 1867 N N . SER A 1 235 ? -4.047 -3.127 -11.649 1.00 81.94 235 SER A N 1
ATOM 1868 C CA . SER A 1 235 ? -5.095 -2.365 -12.337 1.00 81.94 235 SER A CA 1
ATOM 1869 C C . SER A 1 235 ? -6.221 -1.966 -11.382 1.00 81.94 235 SER A C 1
ATOM 1871 O O . SER A 1 235 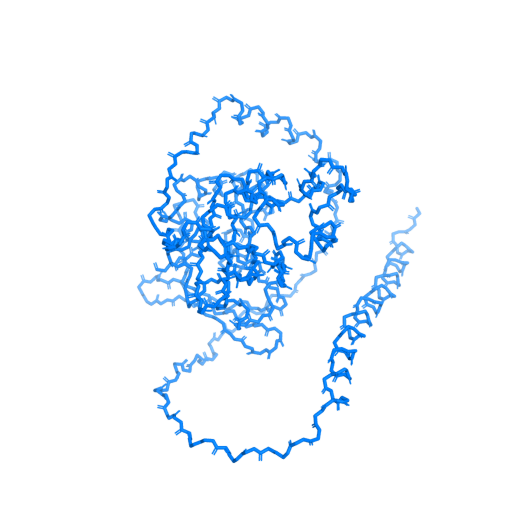? -6.703 -2.773 -10.591 1.00 81.94 235 SER A O 1
ATOM 1873 N N . GLY A 1 236 ? -6.654 -0.709 -11.461 1.00 75.00 236 GLY A N 1
ATOM 1874 C CA . GLY A 1 236 ? -7.669 -0.161 -10.550 1.00 75.00 236 GLY A CA 1
ATOM 1875 C C . GLY A 1 236 ? -7.132 0.252 -9.174 1.00 75.00 236 GLY A C 1
ATOM 1876 O O . GLY A 1 236 ? -7.865 0.876 -8.412 1.00 75.00 236 GLY A O 1
ATOM 1877 N N . THR A 1 237 ? -5.856 -0.010 -8.875 1.00 80.81 237 THR A N 1
ATOM 1878 C CA . THR A 1 237 ? -5.180 0.515 -7.681 1.00 80.81 237 THR A CA 1
ATOM 1879 C C . THR A 1 237 ? -4.338 1.750 -8.026 1.00 80.81 237 THR A C 1
ATOM 1881 O O . THR A 1 237 ? -3.941 1.928 -9.181 1.00 80.81 237 THR A O 1
ATOM 1884 N N . PRO A 1 238 ? -4.002 2.600 -7.043 1.00 81.81 238 PRO A N 1
ATOM 1885 C CA . PRO A 1 238 ? -2.975 3.637 -7.171 1.00 81.81 238 PRO A CA 1
ATOM 1886 C C . PRO A 1 238 ? -1.586 3.145 -7.595 1.00 81.81 238 PRO A C 1
ATOM 1888 O O . PRO A 1 238 ? -0.793 3.950 -8.068 1.00 81.81 238 PRO A O 1
ATOM 1891 N N . MET A 1 239 ? -1.301 1.844 -7.492 1.00 86.12 239 MET A N 1
ATOM 1892 C CA . MET A 1 239 ? -0.056 1.256 -7.999 1.00 86.12 239 MET A CA 1
ATOM 1893 C C . MET A 1 239 ? -0.066 1.066 -9.519 1.00 86.12 239 MET A C 1
ATOM 1895 O O . MET A 1 239 ? 0.970 0.757 -10.102 1.00 86.12 239 MET A O 1
ATOM 1899 N N . ASP A 1 240 ? -1.209 1.271 -10.183 1.00 86.19 240 ASP A N 1
ATOM 1900 C CA . ASP A 1 240 ? -1.239 1.548 -11.617 1.00 86.19 240 ASP A CA 1
ATOM 1901 C C . ASP A 1 240 ? -0.887 3.025 -11.849 1.00 86.19 240 ASP A C 1
ATOM 1903 O O . ASP A 1 240 ? -1.745 3.909 -11.982 1.00 86.19 240 ASP A O 1
ATOM 1907 N N . TYR A 1 241 ? 0.421 3.281 -11.896 1.00 81.62 241 TYR A N 1
ATOM 1908 C CA . TYR A 1 241 ? 1.008 4.609 -12.082 1.00 81.62 241 TYR A CA 1
ATOM 1909 C C . TYR A 1 241 ? 0.588 5.290 -13.392 1.00 81.62 241 TYR A C 1
ATOM 1911 O O . TYR A 1 241 ? 0.812 6.491 -13.554 1.00 81.62 241 TYR A O 1
ATOM 1919 N N . ARG A 1 242 ? -0.010 4.562 -14.347 1.00 77.56 242 ARG A N 1
ATOM 1920 C CA . ARG A 1 242 ? -0.405 5.124 -15.641 1.00 77.56 242 ARG A CA 1
ATOM 1921 C C . ARG A 1 242 ? -1.784 5.760 -15.627 1.00 77.56 242 ARG A C 1
ATOM 1923 O O . ARG A 1 242 ? -1.960 6.809 -16.242 1.00 77.56 242 ARG A O 1
ATOM 1930 N N . THR A 1 243 ? -2.771 5.080 -15.050 1.00 68.25 243 THR A N 1
ATOM 1931 C CA . THR A 1 243 ? -4.187 5.441 -15.236 1.00 68.25 243 THR A CA 1
ATOM 1932 C C . THR A 1 243 ? -4.799 6.084 -14.009 1.00 68.25 243 THR A C 1
ATOM 1934 O O . THR A 1 243 ? -5.704 6.900 -14.148 1.00 68.25 243 THR A O 1
ATOM 1937 N N . ASN A 1 244 ? -4.309 5.737 -12.819 1.00 60.72 244 ASN A N 1
ATOM 1938 C CA . ASN A 1 244 ? -5.000 6.058 -11.575 1.00 60.72 244 ASN A CA 1
ATOM 1939 C C . ASN A 1 244 ? -4.315 7.162 -10.772 1.00 60.72 244 ASN A C 1
ATOM 1941 O O . ASN A 1 244 ? -4.828 7.528 -9.724 1.00 60.72 244 ASN A O 1
ATOM 1945 N N . GLN A 1 245 ? -3.174 7.690 -11.221 1.00 63.44 245 GLN A N 1
ATOM 1946 C CA . GLN A 1 245 ? -2.387 8.694 -10.498 1.00 63.44 245 GLN A CA 1
ATOM 1947 C C . GLN A 1 245 ? -1.858 9.753 -11.477 1.00 63.44 245 GLN A C 1
ATOM 1949 O O . GLN A 1 245 ? -0.667 9.773 -11.795 1.00 63.44 245 GLN A O 1
ATOM 1954 N N . GLU A 1 246 ? -2.746 10.601 -12.015 1.00 59.16 246 GLU A N 1
ATOM 1955 C CA . GLU A 1 246 ? -2.376 11.688 -12.936 1.00 59.16 246 GLU A CA 1
ATOM 1956 C C . GLU A 1 246 ? -1.281 12.582 -12.315 1.00 59.16 246 GLU A C 1
ATOM 1958 O O . GLU A 1 246 ? -1.567 13.487 -11.542 1.00 59.16 246 GLU A O 1
ATOM 1963 N N . GLY A 1 247 ? -0.010 12.314 -12.639 1.00 66.25 247 GLY A N 1
ATOM 1964 C CA . GLY A 1 247 ? 1.142 13.062 -12.124 1.00 66.25 247 GLY A CA 1
ATOM 1965 C C . GLY A 1 247 ? 2.304 12.188 -11.649 1.00 66.25 247 GLY A C 1
ATOM 1966 O O . GLY A 1 247 ? 3.435 12.456 -12.051 1.00 66.25 247 GLY A O 1
ATOM 1967 N N . LEU A 1 248 ? 2.049 11.104 -10.903 1.00 81.44 248 LEU A N 1
ATOM 1968 C CA . LEU A 1 248 ? 3.122 10.344 -10.233 1.00 81.44 248 LEU A CA 1
ATOM 1969 C C . LEU A 1 248 ? 4.115 9.707 -11.208 1.00 81.44 248 LEU A C 1
ATOM 1971 O O . LEU A 1 248 ? 5.316 9.712 -10.959 1.00 81.44 248 LEU A O 1
ATOM 1975 N N . TRP A 1 249 ? 3.657 9.212 -12.361 1.00 86.75 249 TRP A N 1
ATOM 1976 C CA . TRP A 1 249 ? 4.580 8.687 -13.370 1.00 86.75 249 TRP A CA 1
ATOM 1977 C C . TRP A 1 249 ? 5.532 9.758 -13.923 1.00 86.75 249 TRP A C 1
ATOM 1979 O O . TRP A 1 249 ? 6.675 9.442 -14.240 1.00 86.75 249 TRP A O 1
ATOM 1989 N N . ARG A 1 250 ? 5.099 11.025 -14.021 1.00 87.31 250 ARG A N 1
ATOM 1990 C CA . ARG A 1 250 ? 5.970 12.136 -14.447 1.00 87.31 250 ARG A CA 1
ATOM 1991 C C . ARG A 1 250 ? 6.976 12.479 -13.361 1.00 87.31 250 ARG A C 1
ATOM 1993 O O . ARG A 1 250 ? 8.125 12.764 -13.669 1.00 87.31 250 ARG A O 1
ATOM 2000 N N . GLU A 1 251 ? 6.557 12.436 -12.103 1.00 88.25 251 GLU A N 1
ATOM 2001 C CA . GLU A 1 251 ? 7.457 12.637 -10.968 1.00 88.25 251 GLU A CA 1
ATOM 2002 C C . GLU A 1 251 ? 8.507 11.524 -10.887 1.00 88.25 251 GLU A C 1
ATOM 2004 O O . GLU A 1 251 ? 9.675 11.813 -10.648 1.00 88.25 251 GLU A O 1
ATOM 2009 N N . LEU A 1 252 ? 8.136 10.275 -11.189 1.00 91.44 252 LEU A N 1
ATOM 2010 C CA . LEU A 1 252 ? 9.087 9.167 -11.324 1.00 91.44 252 LEU A CA 1
ATOM 2011 C C . LEU A 1 252 ? 10.078 9.396 -12.475 1.00 91.44 252 LEU A C 1
ATOM 2013 O O . LEU A 1 252 ? 11.259 9.083 -12.335 1.00 91.44 252 LEU A O 1
ATOM 2017 N N . GLU A 1 253 ? 9.638 9.969 -13.600 1.00 92.06 253 GLU A N 1
ATOM 2018 C CA . GLU A 1 253 ? 10.544 10.349 -14.693 1.00 92.06 253 GLU A CA 1
ATOM 2019 C C . GLU A 1 253 ? 11.509 11.469 -14.290 1.00 92.06 253 GLU A C 1
ATOM 2021 O O . GLU A 1 253 ? 12.694 11.394 -14.617 1.00 92.06 253 GLU A O 1
ATOM 2026 N N . ILE A 1 254 ? 11.029 12.485 -13.565 1.00 91.25 254 ILE A N 1
ATOM 2027 C CA . ILE A 1 254 ? 11.874 13.559 -13.022 1.00 91.25 254 ILE A CA 1
ATOM 2028 C C . ILE A 1 254 ? 12.897 12.965 -12.049 1.00 91.25 254 ILE A C 1
ATOM 2030 O O . ILE A 1 254 ? 14.095 13.194 -12.209 1.00 91.25 254 ILE A O 1
ATOM 2034 N N . LEU A 1 255 ? 12.451 12.124 -11.111 1.00 90.88 255 LEU A N 1
ATOM 2035 C CA . LEU A 1 255 ? 13.313 11.445 -10.145 1.00 90.88 255 LEU A CA 1
ATOM 2036 C C . LEU A 1 255 ? 14.398 10.611 -10.842 1.00 90.88 255 LEU A C 1
ATOM 2038 O O . LEU A 1 255 ? 15.572 10.686 -10.479 1.00 90.88 255 LEU A O 1
ATOM 2042 N N . ALA A 1 256 ? 14.026 9.856 -11.878 1.00 92.50 256 ALA A N 1
ATOM 2043 C CA . ALA A 1 256 ? 14.967 9.090 -12.691 1.00 92.50 256 ALA A CA 1
ATOM 2044 C C . ALA A 1 256 ? 15.941 9.982 -13.480 1.00 92.50 256 ALA A C 1
ATOM 2046 O O . ALA A 1 256 ? 17.077 9.581 -13.725 1.00 92.50 256 ALA A O 1
ATOM 2047 N N . GLY A 1 257 ? 15.515 11.174 -13.901 1.00 92.31 257 GLY A N 1
ATOM 2048 C CA . GLY A 1 257 ? 16.360 12.140 -14.604 1.00 92.31 257 GLY A CA 1
ATOM 2049 C C . GLY A 1 257 ? 17.367 12.851 -13.697 1.00 92.31 257 GLY A C 1
ATOM 2050 O O . GLY A 1 257 ? 18.454 13.207 -14.150 1.00 92.31 257 GLY A O 1
ATOM 2051 N N . GLU A 1 258 ? 17.026 13.039 -12.422 1.00 92.75 258 GLU A N 1
ATOM 2052 C CA . GLU A 1 258 ? 17.833 13.791 -11.454 1.00 92.75 258 GLU A CA 1
ATOM 2053 C C . GLU A 1 258 ? 18.743 12.907 -10.589 1.00 92.75 258 GLU A C 1
ATOM 2055 O O . GLU A 1 258 ? 19.712 13.401 -10.006 1.00 92.75 258 GLU A O 1
ATOM 2060 N N . ASN A 1 259 ? 18.464 11.604 -10.500 1.00 91.31 259 ASN A N 1
ATOM 2061 C CA . ASN A 1 259 ? 19.169 10.696 -9.602 1.00 91.31 259 ASN A CA 1
ATOM 2062 C C . ASN A 1 259 ? 19.590 9.396 -10.301 1.00 91.31 259 ASN A C 1
ATOM 2064 O O . ASN A 1 259 ? 18.761 8.564 -10.663 1.00 91.31 259 ASN A O 1
ATOM 2068 N N . GLU A 1 260 ? 20.903 9.173 -10.410 1.00 92.38 260 GLU A N 1
ATOM 2069 C CA . GLU A 1 260 ? 21.480 7.994 -11.075 1.00 92.38 260 GLU A CA 1
ATOM 2070 C C . GLU A 1 260 ? 21.056 6.654 -10.450 1.00 92.38 260 GLU A C 1
ATOM 2072 O O . GLU A 1 260 ? 21.018 5.634 -11.142 1.00 92.38 260 GLU A O 1
ATOM 2077 N N . ILE A 1 261 ? 20.754 6.623 -9.147 1.00 91.56 261 ILE A N 1
ATOM 2078 C CA . ILE A 1 261 ? 20.286 5.407 -8.471 1.00 91.56 261 ILE A CA 1
ATOM 2079 C C . ILE A 1 261 ? 18.878 5.072 -8.961 1.00 91.56 261 ILE A C 1
ATOM 2081 O O . ILE A 1 261 ? 18.650 3.958 -9.433 1.00 91.56 261 ILE A O 1
ATOM 2085 N N . PHE A 1 262 ? 17.961 6.040 -8.919 1.00 92.44 262 PHE A N 1
ATOM 2086 C CA . PHE A 1 262 ? 16.595 5.840 -9.402 1.00 92.44 262 PHE A CA 1
ATOM 2087 C C . PHE A 1 262 ? 16.543 5.642 -10.910 1.00 92.44 262 PHE A C 1
ATOM 2089 O O . PHE A 1 262 ? 15.762 4.824 -11.379 1.00 92.44 262 PHE A O 1
ATOM 2096 N N . GLN A 1 263 ? 17.434 6.278 -11.670 1.00 94.56 263 GLN A N 1
ATOM 2097 C CA . GLN A 1 263 ? 17.594 5.994 -13.091 1.00 94.56 263 GLN A CA 1
ATOM 2098 C C . GLN A 1 263 ? 17.863 4.506 -13.330 1.00 94.56 263 GLN A C 1
ATOM 2100 O O . GLN A 1 263 ? 17.197 3.873 -14.147 1.00 94.56 263 GLN A O 1
ATOM 2105 N N . ARG A 1 264 ? 18.830 3.925 -12.609 1.00 94.25 264 ARG A N 1
ATOM 2106 C CA . ARG A 1 264 ? 19.193 2.509 -12.756 1.00 94.25 264 ARG A CA 1
ATOM 2107 C C . ARG A 1 264 ? 18.067 1.572 -12.336 1.00 94.25 264 ARG A C 1
ATOM 2109 O O . ARG A 1 264 ? 17.860 0.570 -13.007 1.00 94.25 264 ARG A O 1
ATOM 2116 N N . ILE A 1 265 ? 17.362 1.896 -11.254 1.00 95.94 265 ILE A N 1
ATOM 2117 C CA . ILE A 1 265 ? 16.238 1.093 -10.760 1.00 95.94 265 ILE A CA 1
ATOM 2118 C C . ILE A 1 265 ? 15.075 1.153 -11.752 1.00 95.94 265 ILE A C 1
ATOM 2120 O O . ILE A 1 265 ? 14.605 0.122 -12.214 1.00 95.94 265 ILE A O 1
ATOM 2124 N N . LEU A 1 266 ? 14.642 2.356 -12.126 1.00 96.06 266 LEU A N 1
ATOM 2125 C CA . LEU A 1 266 ? 13.418 2.564 -12.894 1.00 96.06 266 LEU A CA 1
ATOM 2126 C C . LEU A 1 266 ? 13.579 2.226 -14.384 1.00 96.06 266 LEU A C 1
ATOM 2128 O O . LEU A 1 266 ? 12.581 1.990 -15.055 1.00 96.06 266 LEU A O 1
ATOM 2132 N N . THR A 1 267 ? 14.801 2.167 -14.927 1.00 96.50 267 THR A N 1
ATOM 2133 C CA . THR A 1 267 ? 15.049 1.745 -16.326 1.00 96.50 267 THR A CA 1
ATOM 2134 C C . THR A 1 267 ? 15.276 0.240 -16.498 1.00 96.50 267 THR A C 1
ATOM 2136 O O . THR A 1 267 ? 15.282 -0.245 -17.634 1.00 96.50 267 THR A O 1
ATOM 2139 N N . ASP A 1 268 ? 15.381 -0.514 -15.400 1.00 97.00 268 ASP A N 1
ATOM 2140 C CA . ASP A 1 268 ? 15.350 -1.976 -15.396 1.00 97.00 268 ASP A CA 1
ATOM 2141 C C . ASP A 1 268 ? 13.942 -2.454 -14.992 1.00 97.00 268 ASP A C 1
ATOM 2143 O O . ASP A 1 268 ? 13.452 -2.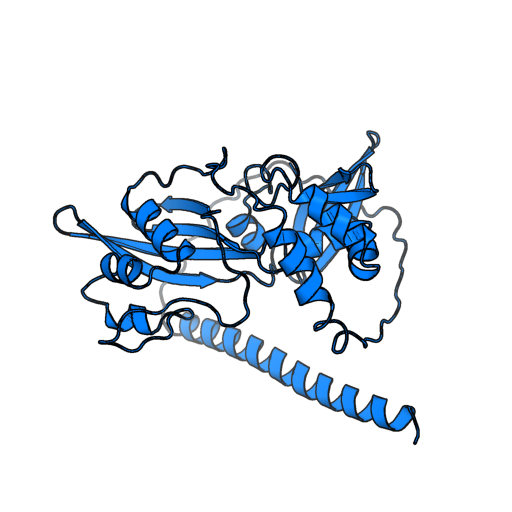090 -13.925 1.00 97.00 268 ASP A O 1
ATOM 2147 N N . PRO A 1 269 ? 13.244 -3.252 -15.817 1.00 96.56 269 PRO A N 1
ATOM 2148 C CA . PRO A 1 269 ? 11.863 -3.631 -15.528 1.00 96.56 269 PRO A CA 1
ATOM 2149 C C . PRO A 1 269 ? 11.724 -4.521 -14.286 1.00 96.56 269 PRO A C 1
ATOM 2151 O O . PRO A 1 269 ? 10.708 -4.427 -13.601 1.00 96.56 269 PRO A O 1
ATOM 2154 N N . ALA A 1 270 ? 12.709 -5.367 -13.970 1.00 96.38 270 ALA A N 1
ATOM 2155 C CA . ALA A 1 270 ? 12.649 -6.217 -12.785 1.00 96.38 270 ALA A CA 1
ATOM 2156 C C . ALA A 1 270 ? 12.897 -5.397 -11.513 1.00 96.38 270 ALA A C 1
ATOM 2158 O O . ALA A 1 270 ? 12.118 -5.496 -10.567 1.00 96.38 270 ALA A O 1
ATOM 2159 N N . LEU A 1 271 ? 13.918 -4.533 -11.519 1.00 95.75 271 LEU A N 1
ATOM 2160 C CA . LEU A 1 271 ? 14.204 -3.659 -10.375 1.00 95.75 271 LEU A CA 1
ATOM 2161 C C . LEU A 1 271 ? 13.101 -2.622 -10.156 1.00 95.75 271 LEU A C 1
ATOM 2163 O O . LEU A 1 271 ? 12.758 -2.330 -9.013 1.00 95.75 271 LEU A O 1
ATOM 2167 N N . SER A 1 272 ? 12.527 -2.086 -11.234 1.00 96.25 272 SER A N 1
ATOM 2168 C CA . SER A 1 272 ? 11.404 -1.158 -11.135 1.00 96.25 272 SER A CA 1
ATOM 2169 C C . SER A 1 272 ? 10.180 -1.829 -10.517 1.00 96.25 272 SER A C 1
ATOM 2171 O O . SER A 1 272 ? 9.554 -1.253 -9.632 1.00 96.25 272 SER A O 1
ATOM 2173 N N . LEU A 1 273 ? 9.863 -3.068 -10.920 1.00 95.50 273 LEU A N 1
ATOM 2174 C CA . LEU A 1 273 ? 8.779 -3.834 -10.303 1.00 95.50 273 LEU A CA 1
ATOM 2175 C C . LEU A 1 273 ? 9.031 -4.055 -8.804 1.00 95.50 273 LEU A C 1
ATOM 2177 O O . LEU A 1 273 ? 8.128 -3.834 -8.000 1.00 95.50 273 LEU A O 1
ATOM 2181 N N . GLU A 1 274 ? 10.240 -4.494 -8.439 1.00 94.81 274 GLU A N 1
ATOM 2182 C CA . GLU A 1 274 ? 10.618 -4.733 -7.042 1.00 94.81 274 GLU A CA 1
ATOM 2183 C C . GLU A 1 274 ? 10.449 -3.480 -6.187 1.00 94.81 274 GLU A C 1
ATOM 2185 O O . GLU A 1 274 ? 9.802 -3.528 -5.142 1.00 94.81 274 GLU A O 1
ATOM 2190 N N . TYR A 1 275 ? 10.993 -2.359 -6.657 1.00 93.94 275 TYR A N 1
ATOM 2191 C CA . TYR A 1 275 ? 10.922 -1.084 -5.961 1.00 93.94 275 TYR A CA 1
ATOM 2192 C C . TYR A 1 275 ? 9.481 -0.583 -5.858 1.00 93.94 275 TYR A C 1
ATOM 2194 O O . TYR A 1 275 ? 8.982 -0.403 -4.749 1.00 93.94 275 TYR A O 1
ATOM 2202 N N . LEU A 1 276 ? 8.787 -0.434 -6.991 1.00 93.62 276 LEU A N 1
ATOM 2203 C CA . LEU A 1 276 ? 7.458 0.175 -7.026 1.00 93.62 276 LEU A CA 1
ATOM 2204 C C . LEU A 1 276 ? 6.407 -0.670 -6.304 1.00 93.62 276 LEU A C 1
ATOM 2206 O O . LEU A 1 276 ? 5.476 -0.095 -5.766 1.00 93.62 276 LEU A O 1
ATOM 2210 N N . LEU A 1 277 ? 6.529 -2.002 -6.243 1.00 93.12 277 LEU A N 1
ATOM 2211 C CA . LEU A 1 277 ? 5.560 -2.867 -5.548 1.00 93.12 277 LEU A CA 1
ATOM 2212 C C . LEU A 1 277 ? 6.068 -3.414 -4.205 1.00 93.12 277 LEU A C 1
ATOM 2214 O O . LEU A 1 277 ? 5.478 -4.347 -3.666 1.00 93.12 277 LEU A O 1
ATOM 2218 N N . ASN A 1 278 ? 7.144 -2.841 -3.652 1.00 92.56 278 ASN A N 1
ATOM 2219 C CA . ASN A 1 278 ? 7.745 -3.244 -2.373 1.00 92.56 278 ASN A CA 1
ATOM 2220 C C . ASN A 1 278 ? 8.057 -4.756 -2.284 1.00 92.56 278 ASN A C 1
ATOM 2222 O O . ASN A 1 278 ? 7.953 -5.355 -1.211 1.00 92.56 278 ASN A O 1
ATOM 2226 N N . LEU A 1 279 ? 8.413 -5.403 -3.400 1.00 94.12 279 LEU A N 1
ATOM 2227 C CA . LEU A 1 279 ? 8.695 -6.841 -3.425 1.00 94.12 279 LEU A CA 1
ATOM 2228 C C . LEU A 1 279 ? 10.070 -7.121 -2.821 1.00 94.12 279 LEU A C 1
ATOM 2230 O O . LEU A 1 279 ? 11.031 -6.394 -3.073 1.00 94.12 279 LEU A O 1
ATOM 2234 N N . PHE A 1 280 ? 10.186 -8.200 -2.048 1.00 93.31 280 PHE A N 1
ATOM 2235 C CA . PHE A 1 280 ? 11.431 -8.522 -1.363 1.00 93.31 280 PHE A CA 1
ATOM 2236 C C . PHE A 1 280 ? 11.773 -10.012 -1.379 1.00 93.31 280 PHE A C 1
ATOM 2238 O O . PHE A 1 280 ? 10.919 -10.894 -1.291 1.00 93.31 280 PHE A O 1
ATOM 2245 N N . GLY A 1 281 ? 13.079 -10.289 -1.423 1.00 87.00 281 GLY A N 1
ATOM 2246 C CA . GLY A 1 281 ? 13.626 -11.636 -1.273 1.00 87.00 281 GLY A CA 1
ATOM 2247 C C . GLY A 1 281 ? 13.421 -12.542 -2.487 1.00 87.00 281 GLY A C 1
ATOM 2248 O O . GLY A 1 281 ? 13.636 -13.744 -2.374 1.00 87.00 281 GLY A O 1
ATOM 2249 N N . GLY A 1 282 ? 12.998 -12.010 -3.626 1.00 93.00 282 GLY A N 1
ATOM 2250 C CA . GLY A 1 282 ? 12.817 -12.766 -4.858 1.00 93.00 282 GLY A CA 1
ATOM 2251 C C . GLY A 1 282 ? 13.747 -12.345 -5.990 1.00 93.00 282 GLY A C 1
ATOM 2252 O O . GLY A 1 282 ? 14.703 -11.599 -5.793 1.00 93.00 282 GLY A O 1
ATOM 2253 N N . GLU A 1 283 ? 13.450 -12.858 -7.181 1.00 95.31 283 GLU A N 1
ATOM 2254 C CA . GLU A 1 283 ? 14.140 -12.525 -8.427 1.00 95.31 283 GLU A CA 1
ATOM 2255 C C . GLU A 1 283 ? 13.121 -12.352 -9.564 1.00 95.31 283 GLU A C 1
ATOM 2257 O O . GLU A 1 283 ? 12.251 -13.205 -9.778 1.00 95.31 283 GLU A O 1
ATOM 2262 N N . GLY A 1 284 ? 13.243 -11.255 -10.315 1.00 96.06 284 GLY A N 1
ATOM 2263 C CA . GLY A 1 284 ? 12.446 -10.988 -11.512 1.00 96.06 284 GLY A CA 1
ATOM 2264 C C . GLY A 1 284 ? 13.068 -11.562 -12.788 1.00 96.06 284 GLY A C 1
ATOM 2265 O O . GLY A 1 284 ? 14.241 -11.347 -13.083 1.00 96.06 284 GLY A O 1
ATOM 2266 N N . THR A 1 285 ? 12.266 -12.261 -13.592 1.00 97.25 285 THR A N 1
ATOM 2267 C CA . THR A 1 285 ? 12.611 -12.662 -14.964 1.00 97.25 285 THR A CA 1
ATOM 2268 C C . THR A 1 285 ? 11.783 -11.859 -15.957 1.00 97.25 285 THR A C 1
ATOM 2270 O O . THR A 1 285 ? 10.555 -11.887 -15.912 1.00 97.25 285 THR A O 1
ATOM 2273 N N . VAL A 1 286 ? 12.460 -11.167 -16.870 1.00 97.44 286 VAL A N 1
ATOM 2274 C CA . VAL A 1 286 ? 11.833 -10.328 -17.896 1.00 97.44 286 VAL A CA 1
ATOM 2275 C C . VAL A 1 286 ? 11.495 -11.178 -19.116 1.00 97.44 286 VAL A C 1
ATOM 2277 O O . VAL A 1 286 ? 12.364 -11.854 -19.668 1.00 97.44 286 VAL A O 1
ATOM 2280 N N . ILE A 1 287 ? 10.236 -11.134 -19.537 1.00 95.75 287 ILE A N 1
ATOM 2281 C CA . ILE A 1 287 ? 9.715 -11.817 -20.718 1.00 95.75 287 ILE A CA 1
ATOM 2282 C C . ILE A 1 287 ? 9.166 -10.743 -21.653 1.00 95.75 287 ILE A C 1
ATOM 2284 O O . ILE A 1 287 ? 8.278 -9.987 -21.269 1.00 95.75 287 ILE A O 1
ATOM 2288 N N . GLU A 1 288 ? 9.694 -10.681 -22.870 1.00 94.62 288 GLU A N 1
ATOM 2289 C CA . GLU A 1 288 ? 9.193 -9.812 -23.934 1.00 94.62 288 GLU A CA 1
ATOM 2290 C C . GLU A 1 288 ? 8.496 -10.677 -24.983 1.00 94.62 288 GLU A C 1
ATOM 2292 O O . GLU A 1 288 ? 9.068 -11.661 -25.465 1.00 94.62 288 GLU A O 1
ATOM 2297 N N . ASP A 1 289 ? 7.242 -10.354 -25.287 1.00 89.31 289 ASP A N 1
ATOM 2298 C CA . ASP A 1 289 ? 6.488 -11.039 -26.330 1.00 89.31 289 ASP A CA 1
ATOM 2299 C C . ASP A 1 289 ? 6.814 -10.472 -27.731 1.00 89.31 289 ASP A C 1
ATOM 2301 O O . ASP A 1 289 ? 7.451 -9.423 -27.855 1.00 89.31 289 ASP A O 1
ATOM 2305 N N . PRO A 1 290 ? 6.410 -11.151 -28.822 1.00 87.50 290 PRO A N 1
ATOM 2306 C CA . PRO A 1 290 ? 6.669 -10.675 -30.184 1.00 87.50 290 PRO A CA 1
ATOM 2307 C C . PRO A 1 290 ? 6.040 -9.315 -30.518 1.00 87.50 290 PRO A C 1
ATOM 2309 O O . PRO A 1 290 ? 6.488 -8.664 -31.462 1.00 87.50 290 PRO A O 1
ATOM 2312 N N . ASP A 1 291 ? 5.022 -8.896 -29.763 1.00 85.69 291 ASP A N 1
ATOM 2313 C CA . ASP A 1 291 ? 4.345 -7.608 -29.913 1.00 85.69 291 ASP A CA 1
ATOM 2314 C C . ASP A 1 291 ? 5.044 -6.494 -29.102 1.00 85.69 291 ASP A C 1
ATOM 2316 O O . ASP A 1 291 ? 4.583 -5.349 -29.085 1.00 85.69 291 ASP A O 1
ATOM 2320 N N . GLY A 1 292 ? 6.168 -6.809 -28.444 1.00 84.19 292 GLY A N 1
ATOM 2321 C CA . GLY A 1 292 ? 6.969 -5.885 -27.644 1.00 84.19 292 GLY A CA 1
ATOM 2322 C C . GLY A 1 292 ? 6.384 -5.596 -26.261 1.00 84.19 292 GLY A C 1
ATOM 2323 O O . GLY A 1 292 ? 6.794 -4.632 -25.608 1.00 84.19 292 GLY A O 1
ATOM 2324 N N . ARG A 1 293 ? 5.409 -6.386 -25.793 1.00 90.50 293 ARG A N 1
ATOM 2325 C CA . ARG A 1 293 ? 4.893 -6.273 -24.425 1.00 90.50 293 ARG A CA 1
ATOM 2326 C C . ARG A 1 293 ? 5.856 -6.957 -23.474 1.00 90.50 293 ARG A C 1
ATOM 2328 O O . ARG A 1 293 ? 6.292 -8.083 -23.709 1.00 90.50 293 ARG A O 1
ATOM 2335 N N . VAL A 1 294 ? 6.138 -6.290 -22.362 1.00 95.12 294 VAL A N 1
ATOM 2336 C CA . VAL A 1 294 ? 7.037 -6.806 -21.335 1.00 95.12 294 VAL A CA 1
ATOM 2337 C C . VAL A 1 294 ? 6.236 -7.254 -20.125 1.00 95.12 294 VAL A C 1
ATOM 2339 O O . VAL A 1 294 ? 5.402 -6.523 -19.601 1.00 95.12 294 VAL A O 1
ATOM 2342 N N . THR A 1 295 ? 6.515 -8.468 -19.672 1.00 95.75 295 THR A N 1
ATOM 2343 C CA . THR A 1 295 ? 6.014 -9.032 -18.420 1.00 95.75 295 THR A CA 1
ATOM 2344 C C . THR A 1 295 ? 7.199 -9.398 -17.547 1.00 95.75 295 THR A C 1
ATOM 2346 O O . THR A 1 295 ? 8.159 -10.009 -18.015 1.00 95.75 295 THR A O 1
ATOM 2349 N N . VAL A 1 296 ? 7.135 -9.057 -16.267 1.00 96.50 296 VAL A N 1
ATOM 2350 C CA . VAL A 1 296 ? 8.096 -9.535 -15.276 1.00 96.50 296 VAL A CA 1
ATOM 2351 C C . VAL A 1 296 ? 7.441 -10.647 -14.472 1.00 96.50 296 VAL A C 1
ATOM 2353 O O . VAL A 1 296 ? 6.409 -10.451 -13.832 1.00 96.50 296 VAL A O 1
ATOM 2356 N N . CYS A 1 297 ? 8.046 -11.831 -14.518 1.00 96.69 297 CYS A N 1
ATOM 2357 C CA . CYS A 1 297 ? 7.705 -12.951 -13.653 1.00 96.69 297 CYS A CA 1
ATOM 2358 C C . CYS A 1 297 ? 8.609 -12.894 -12.422 1.00 96.69 297 CYS A C 1
ATOM 2360 O O . CYS A 1 297 ? 9.813 -13.135 -12.529 1.00 96.69 297 CYS A O 1
ATOM 2362 N N . TYR A 1 298 ? 8.043 -12.547 -11.271 1.00 97.00 298 TYR A N 1
ATOM 2363 C CA . TYR A 1 298 ? 8.779 -12.438 -10.017 1.00 97.00 298 TYR A CA 1
ATOM 2364 C C . TYR A 1 298 ? 8.614 -13.716 -9.202 1.00 97.00 298 TYR A C 1
ATOM 2366 O O . TYR A 1 298 ? 7.487 -14.148 -8.957 1.00 97.00 298 TYR A O 1
ATOM 2374 N N . ARG A 1 299 ? 9.722 -14.341 -8.793 1.00 97.69 299 ARG A N 1
ATOM 2375 C CA . ARG A 1 299 ? 9.726 -15.514 -7.908 1.00 97.69 299 ARG A CA 1
ATOM 2376 C C . ARG A 1 299 ? 10.215 -15.111 -6.527 1.00 97.69 299 ARG A C 1
ATOM 2378 O O . ARG A 1 299 ? 11.375 -14.741 -6.399 1.00 97.69 299 ARG A O 1
ATOM 2385 N N . PHE A 1 300 ? 9.372 -15.251 -5.513 1.00 96.25 300 PHE A N 1
ATOM 2386 C CA . PHE A 1 300 ? 9.727 -14.995 -4.119 1.00 96.25 300 PHE A CA 1
ATOM 2387 C C . PHE A 1 300 ? 10.620 -16.105 -3.536 1.00 96.25 300 PHE A C 1
ATOM 2389 O O . PHE A 1 300 ? 10.714 -17.208 -4.085 1.00 96.25 300 PHE A O 1
ATOM 2396 N N . SER A 1 301 ? 11.252 -15.833 -2.388 1.00 94.56 301 SER A N 1
ATOM 2397 C CA . SER A 1 301 ? 12.089 -16.805 -1.656 1.00 94.56 301 SER A CA 1
ATOM 2398 C C . SER A 1 301 ? 11.342 -18.079 -1.245 1.00 94.56 301 SER A C 1
ATOM 2400 O O . SER A 1 301 ? 11.957 -19.140 -1.156 1.00 94.56 301 SER A O 1
ATOM 2402 N N . ASP A 1 302 ? 10.032 -17.992 -1.002 1.00 93.00 302 ASP A N 1
ATOM 2403 C CA . ASP A 1 302 ? 9.178 -19.140 -0.666 1.00 93.00 302 ASP A CA 1
ATOM 2404 C C . ASP A 1 302 ? 8.837 -20.021 -1.888 1.00 93.00 302 ASP A C 1
ATOM 2406 O O . ASP A 1 302 ? 8.190 -21.059 -1.762 1.00 93.00 302 ASP A O 1
ATOM 2410 N N . GLY A 1 303 ? 9.291 -19.625 -3.081 1.00 95.31 303 GLY A N 1
ATOM 2411 C CA . GLY A 1 303 ? 9.059 -20.314 -4.344 1.00 95.31 303 GLY A CA 1
ATOM 2412 C C . GLY A 1 303 ? 7.765 -19.917 -5.056 1.00 95.31 303 GLY A C 1
ATOM 2413 O O . GLY A 1 303 ? 7.616 -20.280 -6.229 1.00 95.31 303 GLY A O 1
ATOM 2414 N N . SER A 1 304 ? 6.877 -19.159 -4.402 1.00 96.94 304 SER A N 1
ATOM 2415 C CA . SER A 1 304 ? 5.671 -18.593 -5.010 1.00 96.94 304 SER A CA 1
ATOM 2416 C C . SER A 1 304 ? 6.027 -17.544 -6.069 1.00 96.94 304 SER A C 1
ATOM 2418 O O . SER A 1 304 ? 7.155 -17.040 -6.121 1.00 96.94 304 SER A O 1
ATOM 2420 N N . GLN A 1 305 ? 5.093 -17.254 -6.979 1.00 96.38 305 GLN A N 1
ATOM 2421 C CA . GLN A 1 305 ? 5.355 -16.367 -8.111 1.00 96.38 305 GLN A CA 1
ATOM 2422 C C . GLN A 1 305 ? 4.170 -15.474 -8.449 1.00 96.38 305 GLN A C 1
ATOM 2424 O O . GLN A 1 305 ? 3.020 -15.884 -8.308 1.00 96.38 305 GLN A O 1
ATOM 2429 N N . ILE A 1 306 ? 4.480 -14.300 -8.991 1.00 95.38 306 ILE A N 1
ATOM 2430 C CA . ILE A 1 306 ? 3.526 -13.402 -9.646 1.00 95.38 306 ILE A CA 1
ATOM 2431 C C . ILE A 1 306 ? 4.009 -13.079 -11.059 1.00 95.38 306 ILE A C 1
ATOM 2433 O O . ILE A 1 306 ? 5.189 -13.229 -11.386 1.00 95.38 306 ILE A O 1
ATOM 2437 N N . SER A 1 307 ? 3.096 -12.629 -11.911 1.00 94.31 307 SER A N 1
ATOM 2438 C CA . SER A 1 307 ? 3.417 -12.087 -13.230 1.00 94.31 307 SER A CA 1
ATOM 2439 C C . SER A 1 307 ? 2.763 -10.726 -13.367 1.00 94.31 307 SER A C 1
ATOM 2441 O O . SER A 1 307 ? 1.550 -10.618 -13.225 1.00 94.31 307 SER A O 1
ATOM 2443 N N . GLN A 1 308 ? 3.568 -9.704 -13.642 1.00 93.56 308 GLN A N 1
ATOM 2444 C CA . GLN A 1 308 ? 3.105 -8.329 -13.756 1.00 93.56 308 GLN A CA 1
ATOM 2445 C C . GLN A 1 308 ? 3.507 -7.762 -15.113 1.00 93.56 308 GLN A C 1
ATOM 2447 O O . GLN A 1 308 ? 4.681 -7.793 -15.492 1.00 93.56 308 GLN A O 1
ATOM 2452 N N . ALA A 1 309 ? 2.527 -7.245 -15.853 1.00 92.62 309 ALA A N 1
ATOM 2453 C CA . ALA A 1 309 ? 2.800 -6.498 -17.069 1.00 92.62 309 ALA A CA 1
ATOM 2454 C C . ALA A 1 309 ? 3.484 -5.170 -16.718 1.00 92.62 309 ALA A C 1
ATOM 2456 O O . ALA A 1 309 ? 3.118 -4.500 -15.746 1.00 92.62 309 ALA A O 1
ATOM 2457 N N . MET A 1 310 ? 4.484 -4.818 -17.523 1.00 93.62 310 MET A N 1
ATOM 2458 C CA . MET A 1 310 ? 5.292 -3.617 -17.376 1.00 93.62 310 MET A CA 1
ATOM 2459 C C . MET A 1 310 ? 5.148 -2.741 -18.613 1.00 93.62 310 MET A C 1
ATOM 2461 O O . MET A 1 310 ? 5.145 -3.214 -19.751 1.00 93.62 310 MET A O 1
ATOM 2465 N N . PHE A 1 311 ? 5.090 -1.437 -18.388 1.00 91.56 311 PHE A N 1
ATOM 2466 C CA . PHE A 1 311 ? 4.945 -0.444 -19.436 1.00 91.56 311 PHE A CA 1
ATOM 2467 C C . PHE A 1 311 ? 6.119 0.507 -19.437 1.00 91.56 311 PHE A C 1
ATOM 2469 O O . PHE A 1 311 ? 6.482 1.061 -18.402 1.00 91.56 311 PHE A O 1
ATOM 2476 N N . ARG A 1 312 ? 6.692 0.714 -20.621 1.00 93.19 312 ARG A N 1
ATOM 2477 C CA . ARG A 1 312 ? 7.787 1.654 -20.804 1.00 93.19 312 ARG A CA 1
ATOM 2478 C C . ARG A 1 312 ? 7.252 3.030 -21.163 1.00 93.19 312 ARG A C 1
ATOM 2480 O O . ARG A 1 312 ? 6.476 3.157 -22.111 1.00 93.19 312 ARG A O 1
ATOM 2487 N N . THR A 1 313 ? 7.683 4.056 -20.443 1.00 91.75 313 THR A N 1
ATOM 2488 C CA . THR A 1 313 ? 7.369 5.442 -20.800 1.00 91.75 313 THR A CA 1
ATOM 2489 C C . THR A 1 313 ? 8.279 5.947 -21.925 1.00 91.75 313 THR A C 1
ATOM 2491 O O . THR A 1 313 ? 9.260 5.298 -22.300 1.00 91.75 313 THR A O 1
ATOM 2494 N N . ALA A 1 314 ? 7.986 7.137 -22.459 1.00 88.62 314 ALA A N 1
ATOM 2495 C CA . ALA A 1 314 ? 8.818 7.770 -23.486 1.00 88.62 314 ALA A CA 1
ATOM 2496 C C . ALA A 1 314 ? 10.244 8.077 -22.989 1.00 88.62 314 ALA A C 1
ATOM 2498 O O . ALA A 1 314 ? 11.195 7.957 -23.759 1.00 88.62 314 ALA A O 1
ATOM 2499 N N . ASN A 1 315 ? 10.396 8.404 -21.700 1.00 88.75 315 ASN A N 1
ATOM 2500 C CA . ASN A 1 315 ? 11.695 8.645 -21.063 1.00 88.75 315 ASN A CA 1
ATOM 2501 C C . ASN A 1 315 ? 12.396 7.351 -20.614 1.00 88.75 315 ASN A C 1
ATOM 2503 O O . ASN A 1 315 ? 13.499 7.385 -20.073 1.00 88.75 315 ASN A O 1
ATOM 2507 N N . GLY A 1 316 ? 11.793 6.194 -20.901 1.00 92.81 316 GLY A N 1
ATOM 2508 C CA . GLY A 1 316 ? 12.451 4.899 -20.825 1.00 92.81 316 GLY A CA 1
ATOM 2509 C C . GLY A 1 316 ? 12.381 4.205 -19.470 1.00 92.81 316 GLY A C 1
ATOM 2510 O O . GLY A 1 316 ? 12.983 3.135 -19.366 1.00 92.81 316 GLY A O 1
ATOM 2511 N N . ILE A 1 317 ? 11.657 4.758 -18.488 1.00 95.31 317 ILE A N 1
ATOM 2512 C CA . ILE A 1 317 ? 11.371 4.069 -17.223 1.00 95.31 317 ILE A CA 1
ATOM 2513 C C . ILE A 1 317 ? 10.259 3.029 -17.400 1.00 95.31 317 ILE A C 1
ATOM 2515 O O . ILE A 1 317 ? 9.434 3.138 -18.310 1.00 95.31 317 ILE A O 1
ATOM 2519 N N . TRP A 1 318 ? 10.235 2.029 -16.525 1.00 95.88 318 TRP A N 1
ATOM 2520 C CA . TRP A 1 318 ? 9.248 0.957 -16.487 1.00 95.88 318 TRP A CA 1
ATOM 2521 C C . TRP A 1 318 ? 8.283 1.152 -15.331 1.00 95.88 318 TRP A C 1
ATOM 2523 O O . TRP A 1 318 ? 8.713 1.398 -14.211 1.00 95.88 318 TRP A O 1
ATOM 2533 N N . LEU A 1 319 ? 6.992 0.985 -15.589 1.00 93.62 319 LEU A N 1
ATOM 2534 C CA . LEU A 1 319 ? 5.927 1.100 -14.597 1.00 93.62 319 LEU A CA 1
ATOM 2535 C C . LEU A 1 319 ? 5.079 -0.175 -14.603 1.00 93.62 319 LEU A C 1
ATOM 2537 O O . LEU A 1 319 ? 4.792 -0.685 -15.693 1.00 93.62 319 LEU A O 1
ATOM 2541 N N . PRO A 1 320 ? 4.653 -0.691 -13.441 1.00 91.62 320 PRO A N 1
ATOM 2542 C CA . PRO A 1 320 ? 3.674 -1.764 -13.395 1.00 91.62 320 PRO A CA 1
ATOM 2543 C C . PRO A 1 320 ? 2.323 -1.247 -13.906 1.00 91.62 320 PRO A C 1
ATOM 2545 O O . PRO A 1 320 ? 1.954 -0.094 -13.682 1.00 91.62 320 PRO A O 1
ATOM 2548 N N . GLY A 1 321 ? 1.576 -2.092 -14.610 1.00 81.25 321 GLY A N 1
ATOM 2549 C CA . GLY A 1 321 ? 0.190 -1.788 -14.964 1.00 81.25 321 GLY A CA 1
ATOM 2550 C C . GLY A 1 321 ? -0.569 -3.016 -15.453 1.00 81.25 321 GLY A C 1
ATOM 2551 O O . GLY A 1 321 ? 0.040 -4.051 -15.721 1.00 81.25 321 GLY A O 1
ATOM 2552 N N . GLY A 1 322 ? -1.890 -2.894 -15.587 1.00 65.50 322 GLY A N 1
ATOM 2553 C CA . GLY A 1 322 ? -2.766 -3.961 -16.096 1.00 65.50 322 GLY A CA 1
ATOM 2554 C C . GLY A 1 322 ? -3.440 -3.657 -17.423 1.00 65.50 322 GLY A C 1
ATOM 2555 O O . GLY A 1 322 ? -3.500 -2.472 -17.822 1.00 65.50 322 GLY A O 1
#

pLDDT: mean 70.86, std 27.82, range [23.53, 97.69]

Secondary structure (DSSP, 8-state):
--HHHHHHHHHHHHHHHHHHHHHHHHHHHHHHHHHHHTS---PPPPPPPP--PPPP-------------------STTTHHHHHHHHHHHHHHS--------TT-----SHHHHHHHHHHHTT-HHHHHHTB-GGGHHHHTTSTTB-SPTTSPP-B--SSS-B-TT--EEEEEETTEEEEEEEEB-SSS--EEEEEEEEEEEETTEEEEEEEEEE--SSB-SHHHHHHHHTTSSTTSTT-TTTS-TTHHHHHHHHHHH-HHHHHHHTSHHHHHHHHTTB-S-EEEEEE-TTS-EEEEEE-TTS-EEEEEEEE-TTS-EEE--

Foldseek 3Di:
DDPVVVVVVVVVVVVVVVVVVVVVVVVVVVVVVVVVVPPDPDDDDDDDDDDDDPDDPDPDDDDDDDDDDDDDDDDPPPVPVPVVVVLVVVCVVDVDPLPDDWPLQPDPVDPLVLQCLVCQQVQVQVSNLVQADPVCSQVSCVDPQWDDHPPDRTGGDDPQDFGLHSSQWHWDDDDQKIKIWGWTDDRALATFTKIWIWGWDDDPNRIHIDTPDIDRCLEDFAPVSLCVRCNQFVASHVLQVPRGPVPSVVRLLVCLVVDVVSVVQFLDQFSVCCRRSSYDQWGWDWDADPVRWIWIWIAGPVRHIHIFTWDADPSRGIGTGD